Protein AF-A0A3N5U6T2-F1 (afdb_monomer)

Solvent-accessible surface area (backbone atoms only — not comparable to full-atom values): 15492 Å² total; per-residue (Å²): 133,56,75,69,58,54,52,53,54,58,23,66,66,43,49,79,73,77,58,74,45,50,75,51,88,82,51,51,65,21,45,21,44,20,50,50,29,47,53,40,18,41,70,72,30,59,20,53,70,70,50,16,58,35,42,73,45,32,32,51,23,45,30,52,49,25,53,75,71,74,47,81,69,75,34,62,39,40,66,68,50,50,55,57,54,67,70,57,77,53,65,93,78,63,80,30,62,45,44,51,53,34,43,50,56,50,61,33,84,40,46,72,49,58,72,31,28,36,25,35,36,43,42,81,75,54,92,86,53,82,64,56,26,52,50,20,49,52,41,29,36,55,51,34,42,76,61,40,25,38,63,40,70,61,49,92,65,91,68,79,72,57,69,70,55,42,36,50,51,41,56,72,60,64,25,65,30,35,45,33,32,36,50,57,76,67,79,86,67,62,67,23,25,35,24,30,17,22,23,56,101,87,48,54,40,48,37,9,40,49,44,28,66,33,22,47,64,34,43,29,68,70,69,70,40,47,78,41,49,79,43,71,36,71,52,62,74,42,38,68,36,84,39,40,20,27,39,35,32,74,37,32,46,85,41,74,63,35,50,53,47,67,71,39,93,55,37,36,49,51,53,14,50,17,45,41,54,7,52,56,53,41,23,41,52,53,66,84,76,73,80,73,82,129

Secondary structure (DSSP, 8-state):
--HHHHHHHHHTTPPTTSS-B---SSPPBSHHHHHHHHHHHHTT----SS-SB--HHHHHHHHHHHHHTT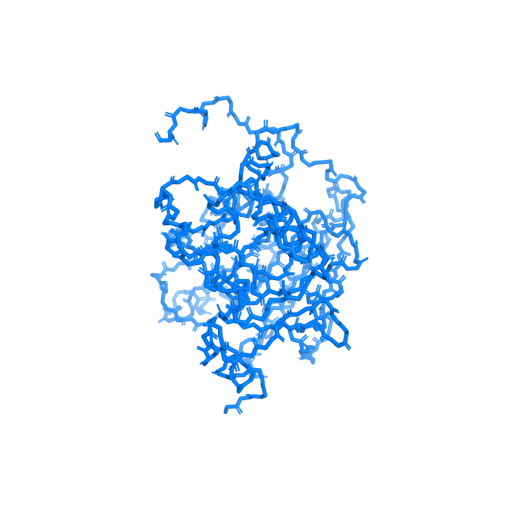---S--B-HHHHHHHHHS---TTPPPHHHHHHHHHTTSS----TT-EEEEEEE-S-SSS--HHHHHHHHHHHHHHHTT-EEEES--SSS---HHHHHHHHHHTT-SEEEEEE-S--SS--SSEEEEEEEETTEE-HHHHHHHHHHHHHHHHHH---EEEEEEE--HHHHS-SS-EEEEES--TTSHHHHHHHTSTTHHHHHHHHHHHHHHHHHSPPPGGGGG--

Sequence (294 aa):
MGPDTWGQLVEAGYRLSDRTLYLRSPAFRGDDVRALQRMLNALGFDAGKEDGIFGPRTDRAVREFQRNVASRVDGIVGLDTVHAISRYRPPVDAPSRAVVREGEAARGPGLALSGSVIAIEPDRVDEDAADVSLAIARELSEALIHLGARPLLLREGTEVPPVDERIRRANAGDAAALISIAVGTGEQVERGSACFHYGTPTTHSPMGRRLAESIQPELVRRLGLPDAGLHPRSIAILRETRMPAVRIEPAVAIDRDGATRMVEPNFARDVALAIAEGVLAFSRPAPADLARST

Foldseek 3Di:
DDPVVVVQVVQAPDAQQPDKAADDVVWAFHVNQLVLCVLLQLVQQQLAFSLRTCHPSVLRSLLVLCVVLVHDNPSIRHPVSSVSSVVDDGDQADAGPNQVVLVVVLQDFFAPLAAAEEEEAQDDPDLPDDSLSLLLLVLLCVLSVVVNHHYDYLDNDSDHPDLVSSQVSLQVSNHQEYEYEYEAPLPDFDWFKEKEAADDPRDGRPLLQLLRVLLQVLLCVQLVIDRRYYYHDSDNSRSRHPHRYMYIHSGHCPDPVRVVLSPDPCNSNSSSVSSSRSSVSSRGRDPPVVPPDD

Radius of gyration: 20.14 Å; Cα contacts (8 Å, |Δi|>4): 555; chains: 1; bounding box: 47×41×60 Å

Mean predicted aligned error: 8.39 Å

Structure (mmCIF, N/CA/C/O backbone):
data_AF-A0A3N5U6T2-F1
#
_entry.id   AF-A0A3N5U6T2-F1
#
loop_
_atom_site.group_PDB
_atom_site.id
_atom_site.type_symbol
_atom_site.label_atom_id
_atom_site.label_alt_id
_atom_site.label_comp_id
_atom_site.label_asym_id
_atom_site.label_entity_id
_atom_site.label_seq_id
_atom_site.pdbx_PDB_ins_code
_atom_site.Cartn_x
_atom_site.Cartn_y
_atom_site.Cartn_z
_atom_site.occupancy
_atom_site.B_iso_or_equiv
_atom_site.auth_seq_id
_atom_site.auth_comp_id
_atom_site.auth_asym_id
_atom_site.auth_atom_id
_atom_site.pdbx_PDB_model_num
ATOM 1 N N . MET A 1 1 ? 18.232 -9.813 14.566 1.00 39.31 1 MET A N 1
ATOM 2 C CA . MET A 1 1 ? 18.187 -9.645 13.096 1.00 39.31 1 MET A CA 1
ATOM 3 C C . MET A 1 1 ? 17.332 -10.766 12.538 1.00 39.31 1 MET A C 1
ATOM 5 O O . MET A 1 1 ? 17.770 -11.909 12.579 1.00 39.31 1 MET A O 1
ATOM 9 N N . GLY A 1 2 ? 16.095 -10.465 12.142 1.00 35.09 2 GLY A N 1
ATOM 10 C CA . GLY A 1 2 ? 15.180 -11.471 11.600 1.00 35.09 2 GLY A CA 1
ATOM 11 C C . GLY A 1 2 ? 15.541 -11.868 10.159 1.00 35.09 2 GLY A C 1
ATOM 12 O O . GLY A 1 2 ? 16.313 -11.156 9.507 1.00 35.09 2 GLY A O 1
ATOM 13 N N . PRO A 1 3 ? 14.992 -12.981 9.641 1.00 43.78 3 PRO A N 1
ATOM 14 C CA . PRO A 1 3 ? 15.188 -13.417 8.252 1.00 43.78 3 PRO A CA 1
ATOM 15 C C . PRO A 1 3 ? 14.769 -12.348 7.225 1.00 43.78 3 PRO A C 1
ATOM 17 O O . PRO A 1 3 ? 15.444 -12.184 6.209 1.00 43.78 3 PRO A O 1
ATOM 20 N N . ASP A 1 4 ? 13.752 -11.541 7.542 1.00 50.88 4 ASP A N 1
ATOM 21 C CA . ASP A 1 4 ? 13.284 -10.432 6.699 1.00 50.88 4 ASP A CA 1
ATOM 22 C C . ASP A 1 4 ? 14.316 -9.291 6.596 1.00 50.88 4 ASP A C 1
ATOM 24 O O . ASP A 1 4 ? 14.481 -8.689 5.536 1.00 50.88 4 ASP A O 1
ATOM 28 N N . THR A 1 5 ? 15.085 -9.030 7.662 1.00 48.66 5 THR A N 1
ATOM 29 C CA . THR A 1 5 ? 16.160 -8.020 7.667 1.00 48.66 5 THR A CA 1
ATOM 30 C C . THR A 1 5 ? 17.368 -8.475 6.838 1.00 48.66 5 THR A C 1
ATOM 32 O O . THR A 1 5 ? 18.004 -7.664 6.170 1.00 48.66 5 THR A O 1
ATOM 35 N N . TRP A 1 6 ? 17.678 -9.777 6.841 1.00 46.88 6 TRP A N 1
ATOM 36 C CA . TRP A 1 6 ? 18.771 -10.354 6.043 1.00 46.88 6 TRP A CA 1
ATOM 37 C C . TRP A 1 6 ? 18.440 -10.405 4.546 1.00 46.88 6 TRP A C 1
ATOM 39 O O . TRP A 1 6 ? 19.299 -10.088 3.723 1.00 46.88 6 TRP A O 1
ATOM 49 N N . GLY A 1 7 ? 17.195 -10.743 4.187 1.00 54.88 7 GLY A N 1
ATOM 50 C CA . GLY A 1 7 ? 16.720 -10.698 2.801 1.00 54.88 7 GLY A CA 1
ATOM 51 C C . GLY A 1 7 ? 16.803 -9.289 2.208 1.00 54.88 7 GLY A C 1
ATOM 52 O O . GLY A 1 7 ? 17.369 -9.109 1.131 1.00 54.88 7 GLY A O 1
ATOM 53 N N . GLN A 1 8 ? 16.356 -8.276 2.958 1.00 52.31 8 GLN A N 1
ATOM 54 C CA . GLN A 1 8 ? 16.433 -6.872 2.535 1.00 52.31 8 GLN A CA 1
ATOM 55 C C . GLN A 1 8 ? 17.875 -6.370 2.349 1.00 52.31 8 GLN A C 1
ATOM 57 O O . GLN A 1 8 ? 18.140 -5.606 1.424 1.00 52.31 8 GLN A O 1
ATOM 62 N N . LEU A 1 9 ? 18.826 -6.822 3.177 1.00 55.56 9 LEU A N 1
ATOM 63 C CA . LEU A 1 9 ? 20.243 -6.455 3.047 1.00 55.56 9 LEU A CA 1
ATOM 64 C C . LEU A 1 9 ? 20.917 -7.086 1.819 1.00 55.56 9 LEU A C 1
ATOM 66 O O . LEU A 1 9 ? 21.726 -6.435 1.163 1.00 55.56 9 LEU A O 1
ATOM 70 N N . VAL A 1 10 ? 20.581 -8.336 1.486 1.00 60.06 10 VAL A N 1
ATOM 71 C CA . VAL A 1 10 ? 21.102 -9.006 0.282 1.00 60.06 10 VAL A CA 1
ATOM 72 C C . VAL A 1 10 ? 20.497 -8.393 -0.984 1.00 60.06 10 VAL A C 1
ATOM 74 O O . VAL A 1 10 ? 21.204 -8.170 -1.964 1.00 60.06 10 VAL A O 1
ATOM 77 N N . GLU A 1 11 ? 19.206 -8.061 -0.954 1.00 60.50 11 GLU A N 1
ATOM 78 C CA . GLU A 1 11 ? 18.504 -7.394 -2.056 1.00 60.50 11 GLU A CA 1
ATOM 79 C C . GLU A 1 11 ? 19.034 -5.980 -2.347 1.00 60.50 11 GLU A C 1
ATOM 81 O O . GLU A 1 11 ? 19.106 -5.592 -3.516 1.00 60.50 11 GLU A O 1
ATOM 86 N N . ALA A 1 12 ? 19.457 -5.243 -1.314 1.00 59.97 12 ALA A N 1
ATOM 87 C CA . ALA A 1 12 ? 20.068 -3.915 -1.436 1.00 59.97 12 ALA A CA 1
ATOM 88 C C . ALA A 1 12 ? 21.515 -3.936 -1.977 1.00 59.97 12 ALA A C 1
ATOM 90 O O . ALA A 1 12 ? 22.080 -2.896 -2.316 1.00 59.97 12 ALA A O 1
ATOM 91 N N . GLY A 1 13 ? 22.146 -5.115 -2.042 1.00 62.38 13 GLY A N 1
ATOM 92 C CA . GLY A 1 13 ? 23.543 -5.266 -2.457 1.00 62.38 13 GLY A CA 1
ATOM 93 C C . GLY A 1 13 ? 23.760 -5.412 -3.965 1.00 62.38 13 GLY A C 1
ATOM 94 O O . GLY A 1 13 ? 24.875 -5.181 -4.432 1.00 62.38 13 GLY A O 1
ATOM 95 N N . TYR A 1 14 ? 22.730 -5.790 -4.731 1.00 70.31 14 TYR A N 1
ATOM 96 C CA . TYR A 1 14 ? 22.875 -6.060 -6.163 1.00 70.31 14 TYR A CA 1
ATOM 97 C C . TYR A 1 14 ? 22.835 -4.782 -7.001 1.00 70.31 14 TYR A C 1
ATOM 99 O O . TYR A 1 14 ? 21.902 -3.983 -6.921 1.00 70.31 14 TYR A O 1
ATOM 107 N N . ARG A 1 15 ? 23.822 -4.630 -7.882 1.00 80.50 15 ARG A N 1
ATOM 108 C CA . ARG A 1 15 ? 23.875 -3.610 -8.928 1.00 80.50 15 ARG A CA 1
ATOM 109 C C . ARG A 1 15 ? 23.466 -4.196 -10.270 1.00 80.50 15 ARG A C 1
ATOM 111 O O . ARG A 1 15 ? 23.641 -5.381 -10.555 1.00 80.50 15 ARG A O 1
ATOM 118 N N . LEU A 1 16 ? 22.946 -3.332 -11.138 1.00 78.12 16 LEU A N 1
ATOM 119 C CA . LEU A 1 16 ? 22.673 -3.704 -12.520 1.00 78.12 16 LEU A CA 1
ATOM 120 C C . LEU A 1 16 ? 23.991 -4.151 -13.184 1.00 78.12 16 LEU A C 1
ATOM 122 O O . LEU A 1 16 ? 24.939 -3.369 -13.213 1.00 78.12 16 LEU A O 1
ATOM 126 N N . SER A 1 17 ? 24.019 -5.378 -13.722 1.00 81.94 17 SER A N 1
ATOM 127 C CA . SER A 1 17 ? 25.175 -6.158 -14.244 1.00 81.94 17 SER A CA 1
ATOM 128 C C . SER A 1 17 ? 25.698 -7.266 -13.327 1.00 81.94 17 SER A C 1
ATOM 130 O O . SER A 1 17 ? 26.369 -8.163 -13.833 1.00 81.94 17 SER A O 1
ATOM 132 N N . ASP A 1 18 ? 25.376 -7.271 -12.030 1.00 84.19 18 ASP A N 1
ATOM 133 C CA . ASP A 1 18 ? 25.891 -8.297 -11.104 1.00 84.19 18 ASP A CA 1
ATOM 134 C C . ASP A 1 18 ? 25.336 -9.696 -11.411 1.00 84.19 18 ASP A C 1
ATOM 136 O O . ASP A 1 18 ? 25.942 -10.715 -11.077 1.00 84.19 18 ASP A O 1
ATOM 140 N N . ARG A 1 19 ? 24.168 -9.761 -12.060 1.00 91.12 19 ARG A N 1
ATOM 141 C CA . ARG A 1 19 ? 23.522 -11.002 -12.490 1.00 91.12 19 ARG A CA 1
ATOM 142 C C . ARG A 1 19 ? 22.673 -10.791 -13.737 1.00 91.12 19 ARG A C 1
ATOM 144 O O . ARG A 1 19 ? 22.216 -9.690 -14.029 1.00 91.12 19 ARG A O 1
ATOM 151 N N . THR A 1 20 ? 22.433 -11.887 -14.452 1.00 92.12 20 THR A N 1
ATOM 152 C CA . THR A 1 20 ? 21.512 -11.910 -15.593 1.00 92.12 20 THR A CA 1
ATOM 153 C C . THR A 1 20 ? 20.070 -11.993 -15.095 1.00 92.12 20 THR A C 1
ATOM 155 O O . THR A 1 20 ? 19.705 -12.973 -14.442 1.00 92.12 20 THR A O 1
ATOM 158 N N . LEU A 1 21 ? 19.254 -10.984 -15.411 1.00 95.06 21 LEU A N 1
ATOM 159 C CA . LEU A 1 21 ? 17.842 -10.932 -15.011 1.00 95.06 21 LEU A CA 1
ATOM 160 C C . LEU A 1 21 ? 16.933 -11.442 -16.132 1.00 95.06 21 LEU A C 1
ATOM 162 O O . LEU A 1 21 ? 17.171 -11.171 -17.304 1.00 95.06 21 LEU A O 1
ATOM 166 N N . TYR A 1 22 ? 15.890 -12.180 -15.772 1.00 95.56 22 TYR A N 1
ATOM 167 C CA . TYR A 1 22 ? 14.865 -12.691 -16.686 1.00 95.56 22 TYR A CA 1
ATOM 168 C C . TYR A 1 22 ? 13.629 -13.120 -15.887 1.00 95.56 22 TYR A C 1
ATOM 170 O O . TYR A 1 22 ? 13.703 -13.332 -14.672 1.00 95.56 22 TYR A O 1
ATOM 178 N N . LEU A 1 23 ? 12.485 -13.269 -16.555 1.00 96.00 23 LEU A N 1
ATOM 179 C CA . LEU A 1 23 ? 11.262 -13.733 -15.903 1.00 96.00 23 LEU A CA 1
ATOM 180 C C . LEU A 1 23 ? 11.414 -15.180 -15.409 1.00 96.00 23 LEU A C 1
ATOM 182 O O . LEU A 1 23 ? 11.647 -16.091 -16.202 1.00 96.00 23 LEU A O 1
ATOM 186 N N . ARG A 1 24 ? 11.247 -15.401 -14.101 1.00 93.56 24 ARG A N 1
ATOM 187 C CA . ARG A 1 24 ? 11.306 -16.730 -13.471 1.00 93.56 24 ARG A CA 1
ATOM 188 C C . ARG A 1 24 ? 10.414 -16.822 -12.231 1.00 93.56 24 ARG A C 1
ATOM 190 O O . ARG A 1 24 ? 9.886 -15.815 -11.768 1.00 93.56 24 ARG A O 1
ATOM 197 N N . SER A 1 25 ? 10.290 -18.028 -11.675 1.00 89.50 25 SER A N 1
ATOM 198 C CA . SER A 1 25 ? 9.614 -18.287 -10.400 1.00 89.50 25 SER A CA 1
ATOM 199 C C . SER A 1 25 ? 10.577 -18.988 -9.428 1.00 89.50 25 SER A C 1
ATOM 201 O O . SER A 1 25 ? 11.079 -20.056 -9.783 1.00 89.50 25 SER A O 1
ATOM 203 N N . PRO A 1 26 ? 10.864 -18.427 -8.237 1.00 86.06 26 PRO A N 1
ATOM 204 C CA . PRO A 1 26 ? 10.461 -17.099 -7.761 1.00 86.06 26 PRO A CA 1
ATOM 205 C C . PRO A 1 26 ? 11.160 -15.966 -8.532 1.00 86.06 26 PRO A C 1
ATOM 207 O O . PRO A 1 26 ? 12.318 -16.106 -8.942 1.00 86.06 26 PRO A O 1
ATOM 210 N N . ALA A 1 27 ? 10.454 -14.845 -8.718 1.00 91.56 27 ALA A N 1
ATOM 211 C CA . ALA A 1 27 ? 10.949 -13.674 -9.444 1.00 91.56 27 ALA A CA 1
ATOM 212 C C . ALA A 1 27 ? 12.238 -13.113 -8.824 1.00 91.56 27 ALA A C 1
ATOM 214 O O . ALA A 1 27 ? 12.461 -13.228 -7.619 1.00 91.56 27 ALA A O 1
ATOM 215 N N . PHE A 1 28 ? 13.083 -12.484 -9.644 1.00 92.94 28 PHE A N 1
ATOM 216 C CA . PHE A 1 28 ? 14.205 -11.716 -9.109 1.00 92.94 28 PHE A CA 1
ATOM 217 C C . PHE A 1 28 ? 13.698 -10.516 -8.312 1.00 92.94 28 PHE A C 1
ATOM 219 O O . PHE A 1 28 ? 12.726 -9.867 -8.710 1.00 92.94 28 PHE A O 1
ATOM 226 N N . ARG A 1 29 ? 14.391 -10.234 -7.209 1.00 90.62 29 ARG A N 1
ATOM 227 C CA . ARG A 1 29 ? 14.140 -9.109 -6.314 1.00 90.62 29 ARG A CA 1
ATOM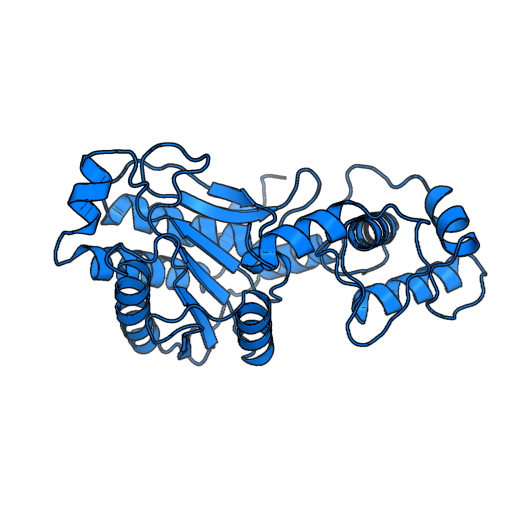 228 C C . ARG A 1 29 ? 15.444 -8.406 -5.968 1.00 90.62 29 ARG A C 1
ATOM 230 O O . ARG A 1 29 ? 16.461 -9.087 -5.797 1.00 90.62 29 ARG A O 1
ATOM 237 N N . GLY A 1 30 ? 15.423 -7.080 -5.910 1.00 88.56 30 GLY A N 1
ATOM 238 C CA . GLY A 1 30 ? 16.577 -6.282 -5.498 1.00 88.56 30 GLY A CA 1
ATOM 239 C C . GLY A 1 30 ? 16.682 -4.919 -6.169 1.00 88.56 30 GLY A C 1
ATOM 240 O O . GLY A 1 30 ? 15.876 -4.545 -7.029 1.00 88.56 30 GLY A O 1
ATOM 241 N N . ASP A 1 31 ? 17.703 -4.172 -5.762 1.00 85.94 31 ASP A N 1
ATOM 242 C CA . ASP A 1 31 ? 17.959 -2.825 -6.273 1.00 85.94 31 ASP A CA 1
ATOM 243 C C . ASP A 1 31 ? 18.435 -2.810 -7.730 1.00 85.94 31 ASP A C 1
ATOM 245 O O . ASP A 1 31 ? 18.164 -1.850 -8.453 1.00 85.94 31 ASP A O 1
ATOM 249 N N . ASP A 1 32 ? 19.035 -3.897 -8.216 1.00 90.56 32 ASP A N 1
ATOM 250 C CA . ASP A 1 32 ? 19.356 -4.096 -9.630 1.00 90.56 32 ASP A CA 1
ATOM 251 C C . ASP A 1 32 ? 18.097 -4.130 -10.509 1.00 90.56 32 ASP A C 1
ATOM 253 O O . ASP A 1 32 ? 18.033 -3.466 -11.548 1.00 90.56 32 ASP A O 1
ATOM 257 N N . VAL A 1 33 ? 17.059 -4.840 -10.062 1.00 93.44 33 VAL A N 1
ATOM 258 C CA . VAL A 1 33 ? 15.754 -4.871 -10.730 1.00 93.44 33 VAL A CA 1
ATOM 259 C C . VAL A 1 33 ? 15.087 -3.499 -10.666 1.00 93.44 33 VAL A C 1
ATOM 261 O O . VAL A 1 33 ? 14.528 -3.044 -11.664 1.00 93.44 33 VAL A O 1
ATOM 264 N N . ARG A 1 34 ? 15.169 -2.807 -9.525 1.00 89.44 34 ARG A N 1
ATOM 265 C CA . ARG A 1 34 ? 14.618 -1.453 -9.371 1.00 89.44 34 ARG A CA 1
ATOM 266 C C . ARG A 1 34 ? 15.301 -0.457 -10.307 1.00 89.44 34 ARG A C 1
ATOM 268 O O . ARG A 1 34 ? 14.625 0.341 -10.955 1.00 89.44 34 ARG A O 1
ATOM 275 N N . ALA A 1 35 ? 16.627 -0.517 -10.405 1.00 88.44 35 ALA A N 1
ATOM 276 C CA . ALA A 1 35 ? 17.407 0.307 -11.319 1.00 88.44 35 ALA A CA 1
ATOM 277 C C . ALA A 1 35 ? 17.005 0.040 -12.775 1.00 88.44 35 ALA A C 1
ATOM 279 O O . ALA A 1 35 ? 16.742 0.985 -13.517 1.00 88.44 35 ALA A O 1
ATOM 280 N N . LEU A 1 36 ? 16.856 -1.233 -13.160 1.00 92.00 36 LEU A N 1
ATOM 281 C CA . LEU A 1 36 ? 16.344 -1.612 -14.477 1.00 92.00 36 LEU A CA 1
ATOM 282 C C . LEU A 1 36 ? 14.946 -1.029 -14.738 1.00 92.00 36 LEU A C 1
ATOM 284 O O . LEU A 1 36 ? 14.730 -0.415 -15.780 1.00 92.00 36 LEU A O 1
ATOM 288 N N . GLN A 1 37 ? 14.004 -1.201 -13.805 1.00 92.19 37 GLN A N 1
ATOM 289 C CA . GLN A 1 37 ? 12.642 -0.667 -13.922 1.00 92.19 37 GLN A CA 1
ATOM 290 C C . GLN A 1 37 ? 12.655 0.852 -14.098 1.00 92.19 37 GLN A C 1
ATOM 292 O O . GLN A 1 37 ? 11.972 1.363 -14.982 1.00 92.19 37 GLN A O 1
ATOM 297 N N . ARG A 1 38 ? 13.465 1.571 -13.310 1.00 87.62 38 ARG A N 1
ATOM 298 C CA . ARG A 1 38 ? 13.634 3.024 -13.428 1.00 87.62 38 ARG A CA 1
ATOM 299 C C . ARG A 1 38 ? 14.136 3.421 -14.810 1.00 87.62 38 ARG A C 1
ATOM 301 O O . ARG A 1 38 ? 13.557 4.302 -15.437 1.00 87.62 38 ARG A O 1
ATOM 308 N N . MET A 1 39 ? 15.189 2.766 -15.297 1.00 88.38 39 MET A N 1
ATOM 309 C CA . MET A 1 39 ? 15.762 3.063 -16.610 1.00 88.38 39 MET A CA 1
ATOM 310 C C . MET A 1 39 ? 14.754 2.792 -17.731 1.00 88.38 39 MET A C 1
ATOM 312 O O . MET A 1 39 ? 14.547 3.652 -18.578 1.00 88.38 39 MET A O 1
ATOM 316 N N . LEU A 1 40 ? 14.070 1.645 -17.709 1.00 91.06 40 LEU A N 1
ATOM 317 C CA . LEU A 1 40 ? 13.036 1.311 -18.694 1.00 91.06 40 LEU A CA 1
ATOM 318 C C . LEU A 1 40 ? 11.887 2.328 -18.680 1.00 91.06 40 LEU A C 1
ATOM 320 O O . LEU A 1 40 ? 11.495 2.831 -19.733 1.00 91.06 40 LEU A O 1
ATOM 324 N N . ASN A 1 41 ? 11.395 2.672 -17.490 1.00 87.88 41 ASN A N 1
ATOM 325 C CA . ASN A 1 41 ? 10.327 3.648 -17.306 1.00 87.88 41 ASN A CA 1
ATOM 326 C C . ASN A 1 41 ? 10.705 5.034 -17.834 1.00 87.88 41 ASN A C 1
ATOM 328 O O . ASN A 1 41 ? 9.906 5.664 -18.526 1.00 87.88 41 ASN A O 1
ATOM 332 N N . ALA A 1 42 ? 11.923 5.492 -17.552 1.00 83.56 42 ALA A N 1
ATOM 333 C CA . ALA A 1 42 ? 12.408 6.791 -17.998 1.00 83.56 42 ALA A CA 1
ATOM 334 C C . ALA A 1 42 ? 12.709 6.837 -19.513 1.00 83.56 42 ALA A C 1
ATOM 336 O O . ALA A 1 42 ? 12.749 7.911 -20.107 1.00 83.56 42 ALA A O 1
ATOM 337 N N . LEU A 1 43 ? 12.844 5.674 -20.161 1.00 86.06 43 LEU A N 1
ATOM 338 C CA . LEU A 1 43 ? 12.885 5.526 -21.621 1.00 86.06 43 LEU A CA 1
ATOM 339 C C . LEU A 1 43 ? 11.492 5.336 -22.256 1.00 86.06 43 LEU A C 1
ATOM 341 O O . LEU A 1 43 ? 11.391 5.144 -23.466 1.00 86.06 43 LEU A O 1
ATOM 345 N N . GLY A 1 44 ? 10.415 5.394 -21.465 1.00 86.00 44 GLY A N 1
ATOM 346 C CA . GLY A 1 44 ? 9.029 5.313 -21.939 1.00 86.00 44 GLY A CA 1
ATOM 347 C C . GLY A 1 44 ? 8.440 3.898 -22.018 1.00 86.00 44 GLY A C 1
ATOM 348 O O . GLY A 1 44 ? 7.285 3.740 -22.430 1.00 86.00 44 GLY A O 1
ATOM 349 N N . PHE A 1 45 ? 9.180 2.872 -21.594 1.00 90.50 45 PHE A N 1
ATOM 350 C CA . PHE A 1 45 ? 8.677 1.498 -21.514 1.00 90.50 45 PHE A CA 1
ATOM 351 C C . PHE A 1 45 ? 7.902 1.288 -20.210 1.00 90.50 45 PHE A C 1
ATOM 353 O O . PHE A 1 45 ? 8.334 1.724 -19.151 1.00 90.50 45 PHE A O 1
ATOM 360 N N . ASP A 1 46 ? 6.752 0.613 -20.261 1.00 89.81 46 ASP A N 1
ATOM 361 C CA . ASP A 1 46 ? 5.930 0.365 -19.065 1.00 89.81 46 ASP A CA 1
ATOM 362 C C . ASP A 1 46 ? 6.443 -0.856 -18.287 1.00 89.81 46 ASP A C 1
ATOM 364 O O . ASP A 1 46 ? 5.932 -1.971 -18.452 1.00 89.81 46 ASP A O 1
ATOM 368 N N . ALA A 1 47 ? 7.449 -0.635 -17.434 1.00 90.75 47 ALA A N 1
ATOM 369 C CA . ALA A 1 47 ? 7.986 -1.644 -16.519 1.00 90.75 47 ALA A CA 1
ATOM 370 C C . ALA A 1 47 ? 7.163 -1.776 -15.221 1.00 90.75 47 ALA A C 1
ATOM 372 O O . ALA A 1 47 ? 7.477 -2.608 -14.371 1.00 90.75 47 ALA A O 1
ATOM 373 N N . GLY A 1 48 ? 6.085 -0.998 -15.072 1.00 87.50 48 GLY A N 1
ATOM 374 C CA . GLY A 1 48 ? 5.307 -0.909 -13.842 1.00 87.50 48 GLY A CA 1
ATOM 375 C C . GLY A 1 48 ? 5.961 -0.026 -12.774 1.00 87.50 48 GLY A C 1
ATOM 376 O O . GLY A 1 48 ? 6.766 0.860 -13.067 1.00 87.50 48 GLY A O 1
ATOM 377 N N . LYS A 1 49 ? 5.564 -0.243 -11.518 1.00 86.12 49 LYS A N 1
ATOM 378 C CA . LYS A 1 49 ? 6.126 0.441 -10.346 1.00 86.12 49 LYS A CA 1
ATOM 379 C C . LYS A 1 49 ? 7.598 0.053 -10.189 1.00 86.12 49 LYS A C 1
ATOM 381 O O . LYS A 1 49 ? 7.959 -1.080 -10.482 1.00 86.12 49 LYS A O 1
ATOM 386 N N . GLU A 1 50 ? 8.431 0.963 -9.687 1.00 89.31 50 GLU A N 1
ATOM 387 C CA . GLU A 1 50 ? 9.825 0.664 -9.306 1.00 89.31 50 GLU A CA 1
ATOM 388 C C . GLU A 1 50 ? 9.871 -0.166 -8.008 1.00 89.31 50 GLU A C 1
ATOM 390 O O . GLU A 1 50 ? 10.499 0.222 -7.024 1.00 89.31 50 GLU A O 1
ATOM 395 N N . ASP A 1 51 ? 9.128 -1.270 -7.964 1.00 87.00 51 ASP A N 1
ATOM 396 C CA . ASP A 1 51 ? 8.965 -2.130 -6.798 1.00 87.00 51 ASP A CA 1
ATOM 397 C C . ASP A 1 51 ? 10.147 -3.078 -6.583 1.00 87.00 51 ASP A C 1
ATOM 399 O O . ASP A 1 51 ? 10.211 -3.709 -5.537 1.00 87.00 51 ASP A O 1
ATOM 403 N N . GLY A 1 52 ? 11.108 -3.141 -7.507 1.00 89.94 52 GLY A N 1
ATOM 404 C CA . GLY A 1 52 ? 12.271 -4.019 -7.421 1.00 89.94 52 GLY A CA 1
ATOM 405 C C . GLY A 1 52 ? 11.958 -5.491 -7.690 1.00 89.94 52 GLY A C 1
ATOM 406 O O . GLY A 1 52 ? 12.788 -6.328 -7.355 1.00 89.94 52 GLY A O 1
ATOM 407 N N . ILE A 1 53 ? 10.799 -5.826 -8.276 1.00 91.81 53 ILE A N 1
ATOM 408 C CA . ILE A 1 53 ? 10.394 -7.201 -8.604 1.00 91.81 53 ILE A CA 1
ATOM 409 C C . ILE A 1 53 ? 10.389 -7.413 -10.124 1.00 91.81 53 ILE A C 1
ATOM 411 O O . ILE A 1 53 ? 9.707 -6.720 -10.882 1.00 91.81 53 ILE A O 1
ATOM 415 N N . PHE A 1 54 ? 11.102 -8.436 -10.603 1.00 94.56 54 PHE A N 1
ATOM 416 C CA . PHE A 1 54 ? 11.143 -8.763 -12.030 1.00 94.56 54 PHE A CA 1
ATOM 417 C C . PHE A 1 54 ? 9.906 -9.585 -12.409 1.00 94.56 54 PHE A C 1
ATOM 419 O O . PHE A 1 54 ? 9.950 -10.807 -12.552 1.00 94.56 54 PHE A O 1
ATOM 426 N N . GLY A 1 55 ? 8.767 -8.901 -12.508 1.00 94.25 55 GLY A N 1
ATOM 427 C CA . GLY A 1 55 ? 7.488 -9.491 -12.886 1.00 94.25 55 GLY A CA 1
ATOM 428 C C . GLY A 1 55 ? 7.205 -9.449 -14.395 1.00 94.25 55 GLY A C 1
ATOM 429 O O . GLY A 1 55 ? 8.003 -8.930 -15.179 1.00 94.25 55 GLY A O 1
ATOM 430 N N . PRO A 1 56 ? 6.020 -9.927 -14.820 1.00 94.25 56 PRO A N 1
ATOM 431 C CA . PRO A 1 56 ? 5.625 -9.952 -16.232 1.00 94.25 56 PRO A CA 1
ATOM 432 C C . PRO A 1 56 ? 5.621 -8.579 -16.926 1.00 94.25 56 PRO A C 1
ATOM 434 O O . PRO A 1 56 ? 5.879 -8.499 -18.123 1.00 94.25 56 PRO A O 1
ATOM 437 N N . ARG A 1 57 ? 5.343 -7.485 -16.196 1.00 93.12 57 ARG A N 1
ATOM 438 C CA . ARG A 1 57 ? 5.418 -6.122 -16.760 1.00 93.12 57 ARG A CA 1
ATOM 439 C C . ARG A 1 57 ? 6.861 -5.715 -17.060 1.00 93.12 57 ARG A C 1
ATOM 441 O O . ARG A 1 57 ? 7.117 -5.218 -18.151 1.00 93.12 57 ARG A O 1
ATOM 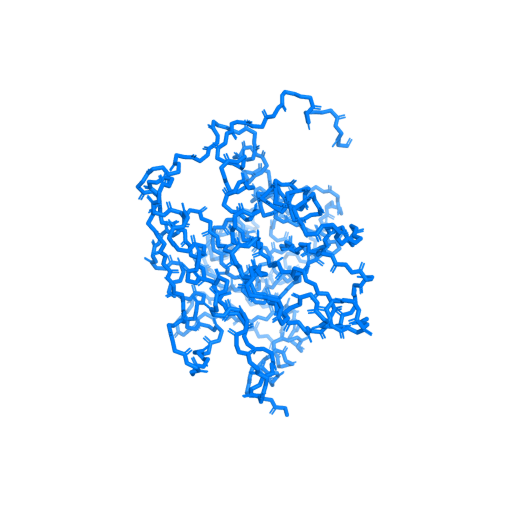448 N N . THR A 1 58 ? 7.788 -6.000 -16.145 1.00 95.56 58 THR A N 1
ATOM 449 C CA . THR A 1 58 ? 9.227 -5.788 -16.348 1.00 95.56 58 THR A CA 1
ATOM 450 C C . THR A 1 58 ? 9.736 -6.601 -17.542 1.00 95.56 58 THR A C 1
ATOM 452 O O . THR A 1 58 ? 10.380 -6.035 -18.416 1.00 95.56 58 THR A O 1
ATOM 455 N N . ASP A 1 59 ? 9.380 -7.889 -17.649 1.00 97.19 59 ASP A N 1
ATOM 456 C CA . ASP A 1 59 ? 9.744 -8.734 -18.805 1.00 97.19 59 ASP A CA 1
ATOM 457 C C . ASP A 1 59 ? 9.234 -8.157 -20.133 1.00 97.19 59 ASP A C 1
ATOM 459 O O . ASP A 1 59 ? 9.991 -8.023 -21.096 1.00 97.19 59 ASP A O 1
ATOM 463 N N . ARG A 1 60 ? 7.963 -7.741 -20.175 1.00 96.62 60 ARG A N 1
ATOM 464 C CA . ARG A 1 60 ? 7.379 -7.106 -21.360 1.00 96.62 60 ARG A CA 1
ATOM 465 C C . ARG A 1 60 ? 8.139 -5.835 -21.747 1.00 96.62 60 ARG A C 1
ATOM 467 O O . ARG A 1 60 ? 8.468 -5.681 -22.921 1.00 96.62 60 ARG A O 1
ATOM 474 N N . ALA A 1 61 ? 8.446 -4.968 -20.780 1.00 95.56 61 ALA A N 1
ATOM 475 C CA . ALA A 1 61 ? 9.211 -3.743 -21.006 1.00 95.56 61 ALA A CA 1
ATOM 476 C C . ALA A 1 61 ? 10.635 -4.031 -21.510 1.00 95.56 61 ALA A C 1
ATOM 478 O O . ALA A 1 61 ? 11.091 -3.378 -22.445 1.00 95.56 61 ALA A O 1
ATOM 479 N N . VAL A 1 62 ? 11.311 -5.051 -20.967 1.00 96.56 62 VAL A N 1
ATOM 480 C CA . VAL A 1 62 ? 12.621 -5.508 -21.464 1.00 96.56 62 VAL A CA 1
ATOM 481 C C . VAL A 1 62 ? 12.518 -5.960 -22.918 1.00 96.56 62 VAL A C 1
ATOM 483 O O . VAL A 1 62 ? 13.315 -5.530 -23.746 1.00 96.56 62 VAL A O 1
ATOM 486 N N . ARG A 1 63 ? 11.522 -6.781 -23.268 1.00 97.00 63 ARG A N 1
ATOM 487 C CA . ARG A 1 63 ? 11.330 -7.248 -24.653 1.00 97.00 63 ARG A CA 1
ATOM 488 C C . ARG A 1 63 ? 11.003 -6.109 -25.615 1.00 97.00 63 ARG A C 1
ATOM 490 O O . ARG A 1 63 ? 11.407 -6.158 -26.774 1.00 97.00 63 ARG A O 1
ATOM 497 N N . GLU A 1 64 ? 10.238 -5.113 -25.176 1.00 95.44 64 GLU A N 1
ATOM 498 C CA . GLU A 1 64 ? 9.963 -3.901 -25.960 1.00 95.44 64 GLU A CA 1
ATOM 499 C C . GLU A 1 64 ? 11.235 -3.082 -26.182 1.00 95.44 64 GLU A C 1
ATOM 501 O O . GLU A 1 64 ? 11.520 -2.692 -27.313 1.00 95.44 64 GLU A O 1
ATOM 506 N N . PHE A 1 65 ? 12.038 -2.894 -25.135 1.00 94.31 65 PHE A N 1
ATOM 507 C CA . PHE A 1 65 ? 13.332 -2.232 -25.238 1.00 94.31 65 PHE A CA 1
ATOM 508 C C . PHE A 1 65 ? 14.270 -2.968 -26.200 1.00 94.31 65 PHE A C 1
ATOM 510 O O . PHE A 1 65 ? 14.788 -2.356 -27.130 1.00 94.31 65 PHE A O 1
ATOM 517 N N . GLN A 1 66 ? 14.428 -4.286 -26.036 1.00 95.31 66 GLN A N 1
ATOM 518 C CA . GLN A 1 66 ? 15.255 -5.130 -26.904 1.00 95.31 66 GLN A CA 1
ATOM 519 C C . GLN A 1 66 ? 14.842 -5.023 -28.378 1.00 95.31 66 GLN A C 1
ATOM 521 O O . GLN A 1 66 ? 15.712 -4.913 -29.242 1.00 95.31 66 GLN A O 1
ATOM 526 N N . ARG A 1 67 ? 13.530 -4.987 -28.665 1.00 94.62 67 ARG A N 1
ATOM 527 C CA . ARG A 1 67 ? 12.999 -4.729 -30.014 1.00 94.62 67 ARG A CA 1
ATOM 528 C C . ARG A 1 67 ? 13.436 -3.368 -30.552 1.00 94.62 67 ARG A C 1
ATOM 530 O O . ARG A 1 67 ? 13.895 -3.292 -31.686 1.00 94.62 67 ARG A O 1
ATOM 537 N N . ASN A 1 68 ? 13.325 -2.317 -29.742 1.00 91.12 68 ASN A N 1
ATOM 538 C CA . ASN A 1 68 ? 13.638 -0.949 -30.161 1.00 91.12 68 ASN A CA 1
ATOM 539 C C . ASN A 1 68 ? 15.134 -0.705 -30.395 1.00 91.12 68 ASN A C 1
ATOM 541 O O . ASN A 1 68 ? 15.484 0.128 -31.225 1.00 91.12 68 ASN A O 1
ATOM 545 N N . VAL A 1 69 ? 16.019 -1.435 -29.711 1.00 89.50 69 VAL A N 1
ATOM 546 C CA . VAL A 1 69 ? 17.476 -1.344 -29.926 1.00 89.50 69 VAL A CA 1
ATOM 547 C C . VAL A 1 69 ? 18.012 -2.376 -30.925 1.00 89.50 69 VAL A C 1
ATOM 549 O O . VAL A 1 69 ? 19.224 -2.564 -31.005 1.00 89.50 69 VAL A O 1
ATOM 552 N N . ALA A 1 70 ? 17.127 -3.050 -31.672 1.00 85.44 70 ALA A N 1
ATOM 553 C CA . ALA A 1 70 ? 17.466 -4.092 -32.645 1.00 85.44 70 ALA A CA 1
ATOM 554 C C . ALA A 1 70 ? 18.351 -5.222 -32.070 1.00 85.44 70 ALA A C 1
ATOM 556 O O . ALA A 1 70 ? 19.234 -5.745 -32.748 1.00 85.44 70 ALA A O 1
ATOM 557 N N . SER A 1 71 ? 18.106 -5.603 -30.812 1.00 86.38 71 SER A N 1
ATOM 558 C CA . SER A 1 71 ? 18.763 -6.732 -30.143 1.00 86.38 71 SER A CA 1
ATOM 559 C C . SER A 1 71 ? 17.885 -7.992 -30.176 1.00 86.38 71 SER A C 1
ATOM 561 O O . SER A 1 71 ? 16.722 -7.963 -30.590 1.00 86.38 71 SER A O 1
ATOM 563 N N . ARG A 1 72 ? 18.429 -9.126 -29.720 1.00 90.31 72 ARG A N 1
ATOM 564 C CA . ARG A 1 72 ? 17.668 -10.369 -29.546 1.00 90.31 72 ARG A CA 1
ATOM 565 C C . ARG A 1 72 ? 16.551 -10.155 -28.518 1.00 90.31 72 ARG A C 1
ATOM 567 O O . ARG A 1 72 ? 16.795 -9.705 -27.405 1.00 90.31 72 ARG A O 1
ATOM 574 N N . VAL A 1 73 ? 15.320 -10.506 -28.892 1.00 95.12 73 VAL A N 1
ATOM 575 C CA . VAL A 1 73 ? 14.105 -10.282 -28.085 1.00 95.12 73 VAL A CA 1
ATOM 576 C C . VAL A 1 73 ? 13.799 -11.503 -27.215 1.00 95.12 73 VAL A C 1
ATOM 578 O O . VAL A 1 73 ? 12.815 -12.216 -27.416 1.00 95.12 73 VAL A O 1
ATOM 581 N N . ASP A 1 74 ? 14.677 -11.797 -26.268 1.00 93.88 74 ASP A N 1
ATOM 582 C CA . ASP A 1 74 ? 14.578 -12.973 -25.397 1.00 93.88 74 ASP A CA 1
ATOM 583 C C . ASP A 1 74 ? 14.063 -12.660 -23.984 1.00 93.88 74 ASP A C 1
ATOM 585 O O . ASP A 1 74 ? 13.672 -13.586 -23.272 1.00 93.88 74 ASP A O 1
ATOM 589 N N . GLY A 1 75 ? 13.963 -11.381 -23.607 1.00 93.94 75 GLY A N 1
ATOM 590 C CA . GLY A 1 75 ? 13.608 -10.948 -22.252 1.00 93.94 75 GLY A CA 1
ATOM 591 C C . GLY A 1 75 ? 14.754 -11.097 -21.245 1.00 93.94 75 GLY A C 1
ATOM 592 O O . GLY A 1 75 ? 14.538 -10.930 -20.046 1.00 93.94 75 GLY A O 1
ATOM 593 N N . ILE A 1 76 ? 15.963 -11.417 -21.716 1.00 95.62 76 ILE A N 1
ATOM 594 C CA . ILE A 1 76 ? 17.143 -11.645 -20.887 1.00 95.62 76 ILE A CA 1
ATOM 595 C C . ILE A 1 76 ? 17.959 -10.351 -20.787 1.00 95.62 76 ILE A C 1
ATOM 597 O O . ILE A 1 76 ? 18.467 -9.791 -21.762 1.00 95.62 76 ILE A O 1
ATOM 601 N N . VAL A 1 77 ? 18.133 -9.875 -19.562 1.00 94.62 77 VAL A N 1
ATOM 602 C CA . VAL A 1 77 ? 18.965 -8.718 -19.232 1.00 94.62 77 VAL A CA 1
ATOM 603 C C . VAL A 1 77 ? 20.366 -9.208 -18.883 1.00 94.62 77 VAL A C 1
ATOM 605 O O . VAL A 1 77 ? 20.738 -9.316 -17.716 1.00 94.62 77 VAL A O 1
ATOM 608 N N . GLY A 1 78 ? 21.120 -9.570 -19.921 1.00 91.50 78 GLY A N 1
ATOM 609 C CA . GLY A 1 78 ? 22.566 -9.788 -19.846 1.00 91.50 78 GLY A CA 1
ATOM 610 C C . GLY A 1 78 ? 23.358 -8.491 -20.054 1.00 91.50 78 GLY A C 1
ATOM 611 O O . GLY A 1 78 ? 22.777 -7.417 -20.226 1.00 91.50 78 GLY A O 1
ATOM 612 N N . LEU A 1 79 ? 24.691 -8.595 -20.087 1.00 88.50 79 LEU A N 1
ATOM 613 C CA . LEU A 1 79 ? 25.598 -7.447 -20.238 1.00 88.50 79 LEU A CA 1
ATOM 614 C C . LEU A 1 79 ? 25.288 -6.585 -21.469 1.00 88.50 79 LEU A C 1
ATOM 616 O O . LEU A 1 79 ? 25.302 -5.364 -21.362 1.00 88.50 79 LEU A O 1
ATOM 620 N N . ASP A 1 80 ? 24.941 -7.188 -22.608 1.00 88.56 80 ASP A N 1
ATOM 621 C CA . ASP A 1 80 ? 24.605 -6.435 -23.824 1.00 88.56 80 ASP A CA 1
ATOM 622 C C . ASP A 1 80 ? 23.364 -5.558 -23.632 1.00 88.56 80 ASP A C 1
ATOM 624 O O . ASP A 1 80 ? 23.366 -4.381 -23.998 1.00 88.56 80 ASP A O 1
ATOM 628 N N . THR A 1 81 ? 22.322 -6.099 -22.993 1.00 90.75 81 THR A N 1
ATOM 629 C CA . THR A 1 81 ? 21.109 -5.347 -22.643 1.00 90.75 81 THR A CA 1
ATOM 630 C C . THR A 1 81 ? 21.438 -4.220 -21.660 1.00 90.75 81 THR A C 1
ATOM 632 O O . THR A 1 81 ? 20.957 -3.100 -21.836 1.00 90.75 81 THR A O 1
ATOM 635 N N . VAL A 1 82 ? 22.294 -4.480 -20.662 1.00 88.56 82 VAL A N 1
ATOM 636 C CA . VAL A 1 82 ? 22.714 -3.464 -19.681 1.00 88.56 82 VAL A CA 1
ATOM 637 C C . VAL A 1 82 ? 23.552 -2.356 -20.329 1.00 88.56 82 VAL A C 1
ATOM 639 O O . VAL A 1 82 ? 23.338 -1.172 -20.062 1.00 88.56 82 VAL A O 1
ATOM 642 N N . HIS A 1 83 ? 24.470 -2.700 -21.228 1.00 87.94 83 HIS A N 1
ATOM 643 C CA . HIS A 1 83 ? 25.247 -1.722 -21.985 1.00 87.94 83 HIS A CA 1
ATOM 644 C C . HIS A 1 83 ? 24.358 -0.898 -22.913 1.00 87.94 83 HIS A C 1
ATOM 646 O O . HIS A 1 83 ? 24.524 0.319 -22.993 1.00 87.94 83 HIS A O 1
ATOM 652 N N . ALA A 1 84 ? 23.401 -1.535 -23.593 1.00 88.12 84 ALA A N 1
ATOM 653 C CA . ALA A 1 84 ? 22.453 -0.841 -24.451 1.00 88.12 84 ALA A CA 1
ATOM 654 C C . ALA A 1 84 ? 21.629 0.170 -23.648 1.00 88.12 84 ALA A C 1
ATOM 656 O O . ALA A 1 84 ? 21.573 1.332 -24.036 1.00 88.12 84 ALA A O 1
ATOM 657 N N . ILE A 1 85 ? 21.044 -0.232 -22.514 1.00 86.81 85 ILE A N 1
ATOM 658 C CA . ILE A 1 85 ? 20.177 0.650 -21.720 1.00 86.81 85 ILE A CA 1
ATOM 659 C C . ILE A 1 85 ? 20.969 1.780 -21.045 1.00 86.81 85 ILE A C 1
ATOM 661 O O . ILE A 1 85 ? 20.499 2.911 -21.008 1.00 86.81 85 ILE A O 1
ATOM 665 N N . SER A 1 86 ? 22.207 1.519 -20.613 1.00 82.12 86 SER A N 1
ATOM 666 C CA . SER A 1 86 ? 23.090 2.526 -19.997 1.00 82.12 86 SER A CA 1
ATOM 667 C C . SER A 1 86 ? 23.545 3.627 -20.959 1.00 82.12 86 SER A C 1
ATOM 669 O O . SER A 1 86 ? 23.894 4.721 -20.518 1.00 82.12 86 SER A O 1
ATOM 671 N N . ARG A 1 87 ? 23.547 3.366 -22.274 1.00 82.50 87 ARG A N 1
ATOM 672 C CA . ARG A 1 87 ? 23.872 4.381 -23.294 1.00 82.50 87 ARG A CA 1
ATOM 673 C C . ARG A 1 87 ? 22.770 5.422 -23.452 1.00 82.50 87 ARG A C 1
ATOM 675 O O . ARG A 1 87 ? 23.054 6.542 -23.875 1.00 82.50 87 ARG A O 1
ATOM 682 N N . TYR A 1 88 ? 21.532 5.072 -23.113 1.00 72.88 88 TYR A N 1
ATOM 683 C CA . TYR A 1 88 ? 20.420 6.006 -23.145 1.00 72.88 88 TYR A CA 1
ATOM 684 C C . TYR A 1 88 ? 20.314 6.691 -21.786 1.00 72.88 88 TYR A C 1
ATOM 686 O O . TYR A 1 88 ? 19.829 6.118 -20.814 1.00 72.88 88 TYR A O 1
ATOM 694 N N . ARG A 1 89 ? 20.810 7.931 -21.713 1.00 62.62 89 ARG A N 1
ATOM 695 C CA . ARG A 1 89 ? 20.687 8.768 -20.519 1.00 62.62 89 ARG A CA 1
ATOM 696 C C . ARG A 1 89 ? 19.218 9.186 -20.395 1.00 62.62 89 ARG A C 1
ATOM 698 O O . ARG A 1 89 ? 18.749 9.924 -21.265 1.00 62.62 89 ARG A O 1
ATOM 705 N N . PRO A 1 90 ? 18.476 8.720 -19.383 1.00 56.28 90 PRO A N 1
ATOM 706 C CA . PRO A 1 90 ? 17.077 9.079 -19.288 1.00 56.28 90 PRO A CA 1
ATOM 707 C C . PRO A 1 90 ? 16.943 10.565 -18.925 1.00 56.28 90 PRO A C 1
ATOM 709 O O . PRO A 1 90 ? 17.777 11.073 -18.164 1.00 56.28 90 PRO A O 1
ATOM 712 N N . PRO A 1 91 ? 15.919 11.276 -19.427 1.00 55.09 91 PRO A N 1
ATOM 713 C CA . PRO A 1 91 ? 15.515 12.550 -18.845 1.00 55.09 91 PRO A CA 1
ATOM 714 C C . PRO A 1 91 ? 15.237 12.327 -17.355 1.00 55.09 91 PRO A C 1
ATOM 716 O O . PRO A 1 91 ? 14.515 11.399 -16.996 1.00 55.09 91 PRO A O 1
ATOM 719 N N . VAL A 1 92 ? 15.840 13.139 -16.490 1.00 55.06 92 VAL A N 1
ATOM 720 C CA . VAL A 1 92 ? 15.849 12.904 -15.034 1.00 55.06 92 VAL A CA 1
ATOM 721 C C . VAL A 1 92 ? 14.475 13.165 -14.390 1.00 55.06 92 VAL A C 1
ATOM 723 O O . VAL A 1 92 ? 14.230 12.698 -13.284 1.00 55.06 92 VAL A O 1
ATOM 726 N N . ASP A 1 93 ? 13.538 13.789 -15.115 1.00 58.81 93 ASP A N 1
ATOM 727 C CA . ASP A 1 93 ? 12.366 14.429 -14.501 1.00 58.81 93 ASP A CA 1
ATOM 728 C C . ASP A 1 93 ? 11.001 14.001 -15.081 1.00 58.81 93 ASP A C 1
ATOM 730 O O . ASP A 1 93 ? 9.969 14.565 -14.718 1.00 58.81 93 ASP A O 1
ATOM 734 N N . ALA A 1 94 ? 10.947 13.014 -15.984 1.00 60.06 94 ALA A N 1
ATOM 735 C CA . ALA A 1 94 ? 9.674 12.566 -16.558 1.00 60.06 94 ALA A CA 1
ATOM 736 C C . ALA A 1 94 ? 9.016 11.470 -15.689 1.00 60.06 94 ALA A C 1
ATOM 738 O O . ALA A 1 94 ? 9.642 10.434 -15.443 1.00 60.06 94 ALA A O 1
ATOM 739 N N . PRO A 1 95 ? 7.751 11.632 -15.248 1.00 65.00 95 PRO A N 1
ATOM 740 C CA . PRO A 1 95 ? 7.059 10.598 -14.485 1.00 65.00 95 PRO A CA 1
ATOM 741 C C . PRO A 1 95 ? 6.855 9.339 -15.338 1.00 65.00 95 PRO A C 1
ATOM 743 O O . PRO A 1 95 ? 6.504 9.416 -16.517 1.00 65.00 95 PRO A O 1
ATOM 746 N N . SER A 1 96 ? 7.041 8.160 -14.736 1.00 72.06 96 SER A N 1
ATOM 747 C CA . SER A 1 96 ? 6.819 6.891 -15.435 1.00 72.06 96 SER A CA 1
ATOM 748 C C . SER A 1 96 ? 5.360 6.736 -15.875 1.00 72.06 96 SER A C 1
ATOM 750 O O . SER A 1 96 ? 4.440 7.249 -15.233 1.00 72.06 96 SER A O 1
ATOM 752 N N . ARG A 1 97 ? 5.111 5.950 -16.932 1.00 75.38 97 ARG A N 1
ATOM 753 C CA . ARG A 1 97 ? 3.739 5.645 -17.393 1.00 75.38 97 ARG A CA 1
ATOM 754 C C . ARG A 1 97 ? 2.868 5.035 -16.292 1.00 75.38 97 ARG A C 1
ATOM 756 O O . ARG A 1 97 ? 1.664 5.271 -16.272 1.00 75.38 97 ARG A O 1
ATOM 763 N N . ALA A 1 98 ? 3.469 4.280 -15.371 1.00 72.31 98 ALA A N 1
ATOM 764 C CA . ALA A 1 98 ? 2.778 3.738 -14.207 1.00 72.31 98 ALA A CA 1
ATOM 765 C C . ALA A 1 98 ? 2.276 4.852 -13.274 1.00 72.31 98 ALA A C 1
ATOM 767 O O . ALA A 1 98 ? 1.103 4.844 -12.911 1.00 72.31 98 ALA A O 1
ATOM 768 N N . VAL A 1 99 ? 3.125 5.838 -12.960 1.00 77.38 99 VAL A N 1
ATOM 769 C CA . VAL A 1 99 ? 2.754 7.011 -12.150 1.00 77.38 99 VAL A CA 1
ATOM 770 C C . VAL A 1 99 ? 1.700 7.855 -12.862 1.00 77.38 99 VAL A C 1
ATOM 772 O O . VAL A 1 99 ? 0.733 8.269 -12.232 1.00 77.38 99 VAL A O 1
ATOM 775 N N . VAL A 1 100 ? 1.832 8.069 -14.176 1.00 77.94 100 VAL A N 1
ATOM 776 C CA . VAL A 1 100 ? 0.830 8.806 -14.966 1.00 77.94 100 VAL A CA 1
ATOM 777 C C . VAL A 1 100 ? -0.527 8.108 -14.905 1.00 77.94 100 VAL A C 1
ATOM 779 O O . VAL A 1 100 ? -1.515 8.740 -14.545 1.00 77.94 100 VAL A O 1
ATOM 782 N N . ARG A 1 101 ? -0.577 6.796 -15.166 1.00 77.94 101 ARG A N 1
ATOM 783 C CA . ARG A 1 101 ? -1.816 6.006 -15.114 1.00 77.94 101 ARG A CA 1
ATOM 784 C C . ARG A 1 101 ? -2.452 6.020 -13.726 1.00 77.94 101 ARG A C 1
ATOM 786 O O . ARG A 1 101 ? -3.667 6.137 -13.600 1.00 77.94 101 ARG A O 1
ATOM 793 N N . GLU A 1 102 ? -1.641 5.881 -12.685 1.00 77.75 102 GLU A N 1
ATOM 794 C CA . GLU A 1 102 ? -2.111 5.950 -11.304 1.00 77.75 102 GLU A CA 1
ATOM 795 C C . GLU A 1 102 ? -2.613 7.364 -10.956 1.00 77.75 102 GLU A C 1
ATOM 797 O O . GLU A 1 102 ? -3.629 7.510 -10.286 1.00 77.75 102 GLU A O 1
ATOM 802 N N . GLY A 1 103 ? -1.977 8.411 -11.486 1.00 74.62 103 GLY A N 1
ATOM 803 C CA . GLY A 1 103 ? -2.429 9.798 -11.368 1.00 74.62 103 GLY A CA 1
ATOM 804 C C . GLY A 1 103 ? -3.720 10.100 -12.138 1.00 74.62 103 GLY A C 1
ATOM 805 O O . GLY A 1 103 ? -4.530 10.903 -11.682 1.00 74.62 103 GLY A O 1
ATOM 806 N N . GLU A 1 104 ? -3.951 9.470 -13.289 1.00 76.12 104 GLU A N 1
ATOM 807 C CA . GLU A 1 104 ? -5.235 9.528 -14.001 1.00 76.12 104 GLU A CA 1
ATOM 808 C C . GLU A 1 104 ? -6.330 8.806 -13.212 1.00 76.12 104 GLU A C 1
ATOM 810 O O . GLU A 1 104 ? -7.410 9.358 -13.012 1.00 76.12 104 GLU A O 1
ATOM 815 N N . ALA A 1 105 ? -6.039 7.615 -12.678 1.00 74.81 105 ALA A N 1
ATOM 816 C CA . ALA A 1 105 ? -6.956 6.892 -11.798 1.00 74.81 105 ALA A CA 1
ATOM 817 C C . ALA A 1 105 ? -7.276 7.697 -10.524 1.00 74.81 105 ALA A C 1
ATOM 819 O O . ALA A 1 105 ? -8.432 7.769 -10.105 1.00 74.81 105 ALA A O 1
ATOM 820 N N . ALA A 1 106 ? -6.285 8.400 -9.967 1.00 69.06 106 ALA A N 1
ATOM 821 C CA . ALA A 1 106 ? -6.461 9.333 -8.859 1.00 69.06 106 ALA A CA 1
ATOM 822 C C . ALA A 1 106 ? -7.292 10.581 -9.223 1.00 69.06 106 ALA A C 1
ATOM 824 O O . ALA A 1 106 ? -7.734 11.280 -8.316 1.00 69.06 106 ALA A O 1
ATOM 825 N N . ARG A 1 107 ? -7.556 10.861 -10.503 1.00 72.06 107 ARG A N 1
ATOM 826 C CA . ARG A 1 107 ? -8.492 11.909 -10.961 1.00 72.06 107 ARG A CA 1
ATOM 827 C C . ARG A 1 107 ? -9.830 11.345 -11.458 1.00 72.06 107 ARG A C 1
ATOM 829 O O . ARG A 1 107 ? -10.723 12.110 -11.803 1.00 72.06 107 ARG A O 1
ATOM 836 N N . GLY A 1 108 ? -9.961 10.019 -11.504 1.00 69.75 108 GLY A N 1
ATOM 837 C CA . GLY A 1 108 ? -11.132 9.306 -12.002 1.00 69.75 108 GLY A CA 1
ATOM 838 C C . GLY A 1 108 ? -12.323 9.273 -11.027 1.00 69.75 108 GLY A C 1
ATOM 839 O O . GLY A 1 108 ? -12.286 9.918 -9.975 1.00 69.75 108 GLY A O 1
ATOM 840 N N . PRO A 1 109 ? -13.376 8.490 -11.345 1.00 61.84 109 PRO A N 1
ATOM 841 C CA . PRO A 1 109 ? -14.687 8.497 -10.670 1.00 61.84 109 PRO A CA 1
ATOM 842 C C . PRO A 1 109 ? -14.706 8.001 -9.207 1.00 61.84 109 PRO A C 1
ATOM 844 O O . PRO A 1 109 ? -15.780 7.819 -8.641 1.00 61.84 109 PRO A O 1
ATOM 847 N N . GLY A 1 110 ? -13.544 7.835 -8.570 1.00 69.12 110 GLY A N 1
ATOM 848 C CA . GLY A 1 110 ? -13.422 7.278 -7.226 1.00 69.12 110 GLY A CA 1
ATOM 849 C C . GLY A 1 110 ? -13.540 5.751 -7.205 1.00 69.12 110 GLY A C 1
ATOM 850 O O . GLY A 1 110 ? -13.591 5.097 -8.248 1.00 69.12 110 GLY A O 1
ATOM 851 N N . LEU A 1 111 ? -13.528 5.179 -6.005 1.00 78.44 111 LEU A N 1
ATOM 852 C CA . LEU A 1 111 ? -13.664 3.742 -5.773 1.00 78.44 111 LEU A CA 1
ATOM 853 C C . LEU A 1 111 ? -15.122 3.406 -5.434 1.00 78.44 111 LEU A C 1
ATOM 855 O O . LEU A 1 111 ? -15.697 4.001 -4.530 1.00 78.44 111 LEU A O 1
ATOM 859 N N . ALA A 1 112 ? -15.710 2.394 -6.075 1.00 85.50 112 ALA A N 1
ATOM 860 C CA . ALA A 1 112 ? -16.991 1.844 -5.631 1.00 85.50 112 ALA A CA 1
ATOM 861 C C . ALA A 1 112 ? -16.791 1.057 -4.325 1.00 85.50 112 ALA A C 1
ATOM 863 O O . ALA A 1 112 ? -16.410 -0.107 -4.358 1.00 85.50 112 ALA A O 1
ATOM 864 N N . LEU A 1 113 ? -17.006 1.689 -3.168 1.00 87.50 113 LEU A N 1
ATOM 865 C CA . LEU A 1 113 ? -16.706 1.066 -1.872 1.00 87.50 113 LEU A CA 1
ATOM 86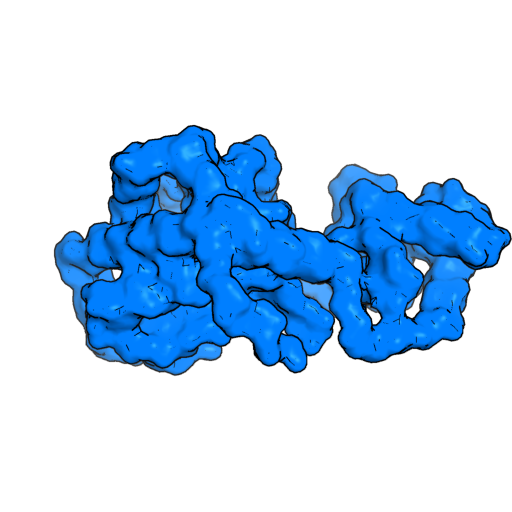6 C C . LEU A 1 113 ? -17.572 -0.175 -1.589 1.00 87.50 113 LEU A C 1
ATOM 868 O O . LEU A 1 113 ? -17.078 -1.161 -1.046 1.00 87.50 113 LEU A O 1
ATOM 872 N N . SER A 1 114 ? -18.841 -0.156 -2.005 1.00 92.69 114 SER A N 1
ATOM 873 C CA . SER A 1 114 ? -19.743 -1.298 -1.836 1.00 92.69 114 SER A CA 1
ATOM 874 C C . SER A 1 114 ? -19.264 -2.511 -2.640 1.00 92.69 114 SER A C 1
ATOM 876 O O . SER A 1 114 ? -18.994 -2.413 -3.835 1.00 92.69 114 SER A O 1
ATOM 878 N N . GLY A 1 115 ? -19.134 -3.658 -1.974 1.00 92.94 115 GLY A N 1
ATOM 879 C CA . GLY A 1 115 ? -18.644 -4.911 -2.548 1.00 92.94 115 GLY A CA 1
ATOM 880 C C . GLY A 1 115 ? -17.127 -4.977 -2.751 1.00 92.94 115 GLY A C 1
ATOM 881 O O . GLY A 1 115 ? -16.604 -6.079 -2.926 1.00 92.94 115 GLY A O 1
ATOM 882 N N . SER A 1 116 ? -16.418 -3.846 -2.678 1.00 95.38 116 SER A N 1
ATOM 883 C CA . SER A 1 116 ? -14.961 -3.808 -2.805 1.00 95.38 116 SER A CA 1
ATOM 884 C C . SER A 1 116 ? -14.280 -4.477 -1.622 1.00 95.38 116 SER A C 1
ATOM 886 O O . SER A 1 116 ? -14.671 -4.291 -0.468 1.00 95.38 116 SER A O 1
ATOM 888 N N . VAL A 1 117 ? -13.225 -5.236 -1.913 1.00 98.12 117 VAL A N 1
ATOM 889 C CA . VAL A 1 117 ? -12.372 -5.819 -0.881 1.00 98.12 117 VAL A CA 1
ATOM 890 C C . VAL A 1 117 ? -11.412 -4.751 -0.363 1.00 98.12 117 VAL A C 1
ATOM 892 O O . VAL A 1 117 ? -10.740 -4.097 -1.156 1.00 98.12 117 VAL A O 1
ATOM 895 N N . ILE A 1 118 ? -11.320 -4.577 0.954 1.00 98.19 118 ILE A N 1
ATOM 896 C CA . ILE A 1 118 ? -10.348 -3.674 1.591 1.00 98.19 118 ILE A CA 1
ATOM 897 C C . ILE A 1 118 ? -9.439 -4.520 2.472 1.00 98.19 118 ILE A C 1
ATOM 899 O O . ILE A 1 118 ? -9.895 -5.118 3.445 1.00 98.19 118 ILE A O 1
ATOM 903 N N . ALA A 1 119 ? -8.162 -4.613 2.108 1.00 98.44 119 ALA A N 1
ATOM 904 C CA . ALA A 1 119 ? -7.190 -5.369 2.884 1.00 98.44 119 ALA A CA 1
ATOM 905 C C . ALA A 1 119 ? -6.794 -4.576 4.133 1.00 98.44 119 ALA A C 1
ATOM 907 O O . ALA A 1 119 ? -6.485 -3.389 4.043 1.00 98.44 119 ALA A O 1
ATOM 908 N N . ILE A 1 120 ? -6.785 -5.238 5.286 1.00 98.50 120 ILE A N 1
ATOM 909 C CA . ILE A 1 120 ? -6.419 -4.643 6.571 1.00 98.50 120 ILE A CA 1
ATOM 910 C C . ILE A 1 120 ? -5.265 -5.450 7.152 1.00 98.50 120 ILE A C 1
ATOM 912 O O . ILE A 1 120 ? -5.366 -6.662 7.355 1.00 98.50 120 ILE A O 1
ATOM 916 N N . GLU A 1 121 ? -4.158 -4.772 7.411 1.00 96.31 121 GLU A N 1
ATOM 917 C CA . GLU A 1 121 ? -2.920 -5.359 7.895 1.00 96.31 121 GLU A CA 1
ATOM 918 C C . GLU A 1 121 ? -2.595 -4.781 9.273 1.00 96.31 121 GLU A C 1
ATOM 920 O O . GLU A 1 121 ? -2.047 -3.688 9.359 1.00 96.31 121 GLU A O 1
ATOM 925 N N . PRO A 1 122 ? -2.974 -5.459 10.367 1.00 93.88 122 PRO A N 1
ATOM 926 C CA . PRO A 1 122 ? -2.532 -5.051 11.690 1.00 93.88 122 PRO A CA 1
ATOM 927 C C . PRO A 1 122 ? -1.070 -5.466 11.870 1.00 93.88 122 PRO A C 1
ATOM 929 O O . PRO A 1 122 ? -0.767 -6.655 11.993 1.00 93.88 122 PRO A O 1
ATOM 932 N N . ASP A 1 123 ? -0.166 -4.495 11.869 1.00 87.44 123 ASP A N 1
ATOM 933 C CA . ASP A 1 123 ? 1.266 -4.702 12.039 1.00 87.44 123 ASP A CA 1
ATOM 934 C C . ASP A 1 123 ? 1.631 -4.652 13.522 1.00 87.44 123 ASP A C 1
ATOM 936 O O . ASP A 1 123 ? 1.401 -3.652 14.211 1.00 87.44 123 ASP A O 1
ATOM 940 N N . ARG A 1 124 ? 2.202 -5.752 14.014 1.00 76.44 124 ARG A N 1
ATOM 941 C CA . ARG A 1 124 ? 2.649 -5.861 15.399 1.00 76.44 124 ARG A CA 1
ATOM 942 C C . ARG A 1 124 ? 4.153 -5.644 15.443 1.00 76.44 124 ARG A C 1
ATOM 944 O O . ARG A 1 124 ? 4.912 -6.434 14.895 1.00 76.44 124 ARG A O 1
ATOM 951 N N . VAL A 1 125 ? 4.548 -4.563 16.102 1.00 66.94 125 VAL A N 1
ATOM 952 C CA . VAL A 1 125 ? 5.950 -4.145 16.228 1.00 66.94 125 VAL A CA 1
ATOM 953 C C . VAL A 1 125 ? 6.560 -4.679 17.523 1.00 66.94 125 VAL A C 1
ATOM 955 O O . VAL A 1 125 ? 7.721 -5.071 17.538 1.00 66.94 125 VAL A O 1
ATOM 958 N N . ASP A 1 126 ? 5.757 -4.729 18.589 1.00 69.50 126 ASP A N 1
ATOM 959 C CA . ASP A 1 126 ? 6.142 -5.228 19.907 1.00 69.50 126 ASP A CA 1
ATOM 960 C C . ASP A 1 126 ? 5.285 -6.456 20.277 1.00 69.50 126 ASP A C 1
ATOM 962 O O . ASP A 1 126 ? 4.050 -6.391 20.357 1.00 69.50 126 ASP A O 1
ATOM 966 N N . GLU A 1 127 ? 5.949 -7.601 20.451 1.00 66.25 127 GLU A N 1
ATOM 967 C CA . GLU A 1 127 ? 5.329 -8.882 20.807 1.00 66.25 127 GLU A CA 1
ATOM 968 C C . GLU A 1 127 ? 4.936 -8.982 22.288 1.00 66.25 127 GLU A C 1
ATOM 970 O O . GLU A 1 127 ? 4.094 -9.815 22.636 1.00 66.25 127 GLU A O 1
ATOM 975 N N . ASP A 1 128 ? 5.461 -8.104 23.140 1.00 57.56 128 ASP A N 1
ATOM 976 C CA . ASP A 1 128 ? 5.189 -8.087 24.578 1.00 57.56 128 ASP A CA 1
ATOM 977 C C . ASP A 1 128 ? 4.107 -7.055 24.950 1.00 57.56 128 ASP A C 1
ATOM 979 O O . ASP A 1 128 ? 3.472 -7.152 26.004 1.00 57.56 128 ASP A O 1
ATOM 983 N N . ALA A 1 129 ? 3.828 -6.095 24.063 1.00 64.38 129 ALA A N 1
ATOM 984 C CA . ALA A 1 129 ? 2.768 -5.107 24.239 1.00 64.38 129 ALA A CA 1
ATOM 985 C C . ALA A 1 129 ? 1.372 -5.633 23.852 1.00 64.38 129 ALA A C 1
ATOM 987 O O . ALA A 1 129 ? 1.208 -6.549 23.032 1.00 64.38 129 ALA A O 1
ATOM 988 N N . ALA A 1 130 ? 0.342 -4.993 24.422 1.00 69.75 130 ALA A N 1
ATOM 989 C CA . ALA A 1 130 ? -1.045 -5.196 24.020 1.00 69.75 130 ALA A CA 1
ATOM 990 C C . ALA A 1 130 ? -1.205 -4.926 22.518 1.00 69.75 130 ALA A C 1
ATOM 992 O O . ALA A 1 130 ? -0.737 -3.912 21.998 1.00 69.75 130 ALA A O 1
ATOM 993 N N . ASP A 1 131 ? -1.896 -5.826 21.819 1.00 84.25 131 ASP A N 1
ATOM 994 C CA . ASP A 1 131 ? -2.038 -5.755 20.366 1.00 84.25 131 ASP A CA 1
ATOM 995 C C . ASP A 1 131 ? -3.141 -4.771 19.946 1.00 84.25 131 ASP A C 1
ATOM 997 O O . ASP A 1 131 ? -4.216 -5.137 19.461 1.00 84.25 131 ASP A O 1
ATOM 1001 N N . VAL A 1 132 ? -2.858 -3.486 20.157 1.00 88.19 132 VAL A N 1
ATOM 1002 C CA . VAL A 1 132 ? -3.740 -2.373 19.791 1.00 88.19 132 VAL A CA 1
ATOM 1003 C C . VAL A 1 132 ? -4.003 -2.368 18.281 1.00 88.19 132 VAL A C 1
ATOM 1005 O O . VAL A 1 132 ? -5.117 -2.070 17.857 1.00 88.19 132 VAL A O 1
ATOM 1008 N N . SER A 1 133 ? -3.018 -2.768 17.465 1.00 90.81 133 SER A N 1
ATOM 1009 C CA . SER A 1 133 ? -3.171 -2.861 16.007 1.00 90.81 133 SER A CA 1
ATOM 1010 C C . SER A 1 133 ? -4.288 -3.833 15.607 1.00 90.81 133 SER A C 1
ATOM 1012 O O . SER A 1 133 ? -5.128 -3.501 14.769 1.00 90.81 133 SER A O 1
ATOM 1014 N N . LEU A 1 134 ? -4.363 -5.002 16.257 1.00 92.31 134 LEU A N 1
ATOM 1015 C CA . LEU A 1 134 ? -5.398 -6.001 16.000 1.00 92.31 134 LEU A CA 1
ATOM 1016 C C . LEU A 1 134 ? -6.772 -5.540 16.500 1.00 92.31 134 LEU A C 1
ATOM 1018 O O . LEU A 1 134 ? -7.777 -5.800 15.838 1.00 92.31 134 LEU A O 1
ATOM 1022 N N . ALA A 1 135 ? -6.827 -4.830 17.631 1.00 93.00 135 ALA A N 1
ATOM 1023 C CA . ALA A 1 135 ? -8.066 -4.236 18.132 1.00 93.00 135 ALA A CA 1
ATOM 1024 C C . ALA A 1 135 ? -8.632 -3.193 17.150 1.00 93.00 135 ALA A C 1
ATOM 1026 O O . ALA A 1 135 ? -9.800 -3.283 16.775 1.00 93.00 135 ALA A O 1
ATOM 1027 N N . ILE A 1 136 ? -7.794 -2.271 16.658 1.00 95.50 136 ILE A N 1
ATOM 1028 C CA . ILE A 1 136 ? -8.182 -1.292 15.627 1.00 95.50 136 ILE A CA 1
ATOM 1029 C C . ILE A 1 136 ? -8.665 -2.011 14.363 1.00 95.50 136 ILE A C 1
ATOM 1031 O O . ILE A 1 136 ? -9.681 -1.637 13.787 1.00 95.50 136 ILE A O 1
ATOM 1035 N N . ALA A 1 137 ? -7.961 -3.056 13.923 1.00 96.69 137 ALA A N 1
ATOM 1036 C CA . ALA A 1 137 ? -8.307 -3.775 12.701 1.00 96.69 137 ALA A CA 1
ATOM 1037 C C . ALA A 1 137 ? -9.674 -4.480 12.776 1.00 96.69 137 ALA A C 1
ATOM 1039 O O . ALA A 1 137 ? -10.385 -4.551 11.768 1.00 96.69 137 ALA A O 1
ATOM 1040 N N . ARG A 1 138 ? -10.070 -4.969 13.959 1.00 96.31 138 ARG A N 1
ATOM 1041 C CA . ARG A 1 138 ? -11.404 -5.547 14.196 1.00 96.31 138 ARG A CA 1
ATOM 1042 C C . ARG A 1 138 ? -12.496 -4.483 14.118 1.00 96.31 138 ARG A C 1
ATOM 1044 O O . ARG A 1 138 ? -13.421 -4.637 13.327 1.00 96.31 138 ARG A O 1
ATOM 1051 N N . GLU A 1 139 ? -12.329 -3.377 14.837 1.00 97.94 139 GLU A N 1
ATOM 1052 C CA . GLU A 1 139 ? -13.251 -2.231 14.791 1.00 97.94 139 GLU A CA 1
ATOM 1053 C C . GLU A 1 139 ? -13.376 -1.659 13.365 1.00 97.94 139 GLU A C 1
ATOM 1055 O O . GLU A 1 139 ? -14.470 -1.365 12.881 1.00 97.94 139 GLU A O 1
ATOM 1060 N N . LEU A 1 140 ? -12.259 -1.565 12.633 1.00 98.50 140 LEU A N 1
ATOM 1061 C CA . LEU A 1 140 ? -12.245 -1.096 11.247 1.00 98.50 140 LEU A CA 1
ATOM 1062 C C . LEU A 1 140 ? -12.981 -2.061 10.314 1.00 98.50 140 LEU A C 1
ATOM 1064 O O . LEU A 1 140 ? -13.686 -1.618 9.407 1.00 98.50 140 LEU A O 1
ATOM 1068 N N . SER A 1 141 ? -12.837 -3.369 10.529 1.00 98.50 141 SER A N 1
ATOM 1069 C CA . SER A 1 141 ? -13.565 -4.375 9.753 1.00 98.50 141 SER A CA 1
ATOM 1070 C C . SER A 1 141 ? -15.073 -4.188 9.905 1.00 98.50 141 SER A C 1
ATOM 1072 O O . SER A 1 141 ? -15.785 -4.150 8.902 1.00 98.50 141 SER A O 1
ATOM 1074 N N . GLU A 1 142 ? -15.554 -3.995 11.135 1.00 98.31 142 GLU A N 1
ATOM 1075 C CA . GLU A 1 142 ? -16.967 -3.714 11.396 1.00 98.31 142 GLU A CA 1
ATOM 1076 C C . GLU A 1 142 ? -17.418 -2.420 10.712 1.00 98.31 142 GLU A C 1
ATOM 1078 O O . GLU A 1 142 ? -18.428 -2.417 10.006 1.00 98.31 142 GLU A O 1
ATOM 1083 N N . ALA A 1 143 ? -16.660 -1.330 10.851 1.00 98.25 143 ALA A N 1
ATOM 1084 C CA . ALA A 1 143 ? -16.991 -0.052 10.222 1.00 98.25 143 ALA A CA 1
ATOM 1085 C C . ALA A 1 143 ? -17.069 -0.156 8.685 1.00 98.25 143 ALA A C 1
ATOM 1087 O O . ALA A 1 143 ? -18.005 0.357 8.070 1.00 98.25 143 ALA A O 1
ATOM 1088 N N . LEU A 1 144 ? -16.134 -0.869 8.052 1.00 98.12 144 LEU A N 1
ATOM 1089 C CA . LEU A 1 144 ? -16.121 -1.075 6.602 1.00 98.12 144 LEU A CA 1
ATOM 1090 C C . LEU A 1 144 ? -17.284 -1.950 6.117 1.00 98.12 144 LEU A C 1
ATOM 1092 O O . LEU A 1 144 ? -17.848 -1.660 5.061 1.00 98.12 144 LEU A O 1
ATOM 1096 N N . ILE A 1 145 ? -17.691 -2.963 6.890 1.00 98.25 145 ILE A N 1
ATOM 1097 C CA . ILE A 1 145 ? -18.892 -3.764 6.597 1.00 98.25 145 ILE A CA 1
ATOM 1098 C C . ILE A 1 145 ? -20.142 -2.877 6.586 1.00 98.25 145 ILE A C 1
ATOM 1100 O O . ILE A 1 145 ? -20.956 -2.988 5.669 1.00 98.25 145 ILE A O 1
ATOM 1104 N N . HIS A 1 146 ? -20.280 -1.951 7.542 1.00 97.25 146 HIS A N 1
ATOM 1105 C CA . HIS A 1 146 ? -21.399 -0.997 7.567 1.00 97.25 146 HIS A CA 1
ATOM 1106 C C . HIS A 1 146 ? -21.397 -0.041 6.363 1.00 97.25 146 HIS A C 1
ATOM 1108 O O . HIS A 1 146 ? -22.459 0.393 5.920 1.00 97.25 146 HIS A O 1
ATOM 1114 N N . LEU A 1 147 ? -20.223 0.250 5.796 1.00 96.12 147 LEU A N 1
ATOM 1115 C CA . LEU A 1 147 ? -20.076 1.001 4.543 1.00 96.12 147 LEU A CA 1
ATOM 1116 C C . LEU A 1 147 ? -20.273 0.130 3.284 1.00 96.12 147 LEU A C 1
ATOM 1118 O O . LEU A 1 147 ? -20.158 0.622 2.160 1.00 96.12 147 LEU A O 1
ATOM 1122 N N . GLY A 1 148 ? -20.582 -1.159 3.454 1.00 96.56 148 GLY A N 1
ATOM 1123 C CA . GLY A 1 148 ? -20.837 -2.115 2.380 1.00 96.56 148 GLY A CA 1
ATOM 1124 C C . GLY A 1 148 ? -19.582 -2.727 1.753 1.00 96.56 148 GLY A C 1
ATOM 1125 O O . GLY A 1 148 ? -19.708 -3.439 0.757 1.00 96.56 148 GLY A O 1
ATOM 1126 N N . ALA A 1 149 ? -18.391 -2.462 2.291 1.00 97.38 149 ALA A N 1
ATOM 1127 C CA . ALA A 1 149 ? -17.144 -3.067 1.834 1.00 97.38 149 ALA A CA 1
ATOM 1128 C C . ALA A 1 149 ? -16.946 -4.477 2.418 1.00 97.38 149 ALA A C 1
ATOM 1130 O O . ALA A 1 149 ? -17.626 -4.902 3.352 1.00 97.38 149 ALA A O 1
ATOM 1131 N N . ARG A 1 150 ? -15.983 -5.216 1.863 1.00 98.19 150 ARG A N 1
ATOM 1132 C CA . ARG A 1 150 ? -15.596 -6.560 2.306 1.00 98.19 150 ARG A CA 1
ATOM 1133 C C . ARG A 1 150 ? -14.189 -6.516 2.912 1.00 98.19 150 ARG A C 1
ATOM 1135 O O . ARG A 1 150 ? -13.216 -6.534 2.158 1.00 98.19 150 ARG A O 1
ATOM 1142 N N . PRO A 1 151 ? -14.036 -6.438 4.242 1.00 98.25 151 PRO A N 1
ATOM 1143 C CA . PRO A 1 151 ? -12.713 -6.429 4.850 1.00 98.25 151 PRO A CA 1
ATOM 1144 C C . PRO A 1 151 ? -12.002 -7.771 4.627 1.00 98.25 151 PRO A C 1
ATOM 1146 O O . PRO A 1 151 ? -12.595 -8.840 4.771 1.00 98.25 151 PRO A O 1
ATOM 1149 N N . LEU A 1 152 ? -10.719 -7.708 4.281 1.00 98.25 152 LEU A N 1
ATOM 1150 C CA . LEU A 1 152 ? -9.811 -8.849 4.212 1.00 98.25 152 LEU A CA 1
ATOM 1151 C C . LEU A 1 152 ? -8.718 -8.655 5.262 1.00 98.25 152 LEU A C 1
ATOM 1153 O O . LEU A 1 152 ? -7.758 -7.917 5.037 1.00 98.25 152 LEU A O 1
ATOM 1157 N N . LEU A 1 153 ? -8.856 -9.322 6.405 1.00 97.50 153 LEU A N 1
ATOM 1158 C CA . LEU A 1 153 ? -7.867 -9.252 7.475 1.00 97.50 153 LEU A CA 1
ATOM 1159 C C . LEU A 1 153 ? -6.648 -10.119 7.120 1.00 97.50 153 LEU A C 1
ATOM 1161 O O . LEU A 1 153 ? -6.758 -11.327 6.898 1.00 97.50 153 LEU A O 1
ATOM 1165 N N . LEU A 1 154 ? -5.463 -9.509 7.052 1.00 96.38 154 LEU A N 1
ATOM 1166 C CA . LEU A 1 154 ? -4.219 -10.221 6.725 1.00 96.38 154 LEU A CA 1
ATOM 1167 C C . LEU A 1 154 ? -3.614 -10.941 7.938 1.00 96.38 154 LEU A C 1
ATOM 1169 O O . LEU A 1 154 ? -2.735 -11.784 7.769 1.00 96.38 154 LEU A O 1
ATOM 1173 N N . ARG A 1 155 ? -4.115 -10.651 9.143 1.00 93.00 155 ARG A N 1
ATOM 1174 C CA . ARG A 1 155 ? -3.767 -11.311 10.404 1.00 93.00 155 ARG A CA 1
ATOM 1175 C C . ARG A 1 155 ? -4.954 -11.245 11.370 1.00 93.00 155 ARG A C 1
ATOM 1177 O O . ARG A 1 155 ? -5.461 -10.163 11.630 1.00 93.00 155 ARG A O 1
ATOM 1184 N N . GLU A 1 156 ? -5.380 -12.393 11.897 1.00 88.88 156 GLU A N 1
ATOM 1185 C CA . GLU A 1 156 ? -6.554 -12.513 12.790 1.00 88.88 156 GLU A CA 1
ATOM 1186 C C . GLU A 1 156 ? -6.192 -12.808 14.258 1.00 88.88 156 GLU A C 1
ATOM 1188 O O . GLU A 1 156 ? -6.954 -12.472 15.173 1.00 88.88 156 GLU A O 1
ATOM 1193 N N . GLY A 1 157 ? -5.023 -13.419 14.479 1.00 87.44 157 GLY A N 1
ATOM 1194 C CA . GLY A 1 157 ? -4.494 -13.803 15.788 1.00 87.44 157 GLY A CA 1
ATOM 1195 C C . GLY A 1 157 ? -3.189 -13.088 16.133 1.00 87.44 157 GLY A C 1
ATOM 1196 O O . GLY A 1 157 ? -2.756 -12.185 15.424 1.00 87.44 157 GLY A O 1
ATOM 1197 N N . THR A 1 158 ? -2.557 -13.498 17.231 1.00 82.94 158 THR A N 1
ATOM 1198 C CA . THR A 1 158 ? -1.326 -12.881 17.761 1.00 82.94 158 THR A CA 1
ATOM 1199 C C . THR A 1 158 ? -0.069 -13.226 16.967 1.00 82.94 158 THR A C 1
ATOM 1201 O O . THR A 1 158 ? 0.912 -12.492 17.049 1.00 82.94 158 THR A O 1
ATOM 1204 N N . GLU A 1 159 ? -0.090 -14.331 16.221 1.00 86.12 159 GLU A N 1
ATOM 1205 C CA . GLU A 1 159 ? 0.993 -14.724 15.323 1.00 86.12 159 GLU A CA 1
ATOM 1206 C C . GLU A 1 159 ? 1.035 -13.784 14.115 1.00 86.12 159 GLU A C 1
ATOM 1208 O O . GLU A 1 159 ? 0.002 -13.498 13.505 1.00 86.12 159 GLU A O 1
ATOM 1213 N N . VAL A 1 160 ? 2.228 -13.293 13.782 1.00 85.81 160 VAL A N 1
ATOM 1214 C CA . VAL A 1 160 ? 2.454 -12.349 12.685 1.00 85.81 160 VAL A CA 1
ATOM 1215 C C . VAL A 1 160 ? 2.937 -13.126 11.455 1.00 85.81 160 VAL A C 1
ATOM 1217 O O . VAL A 1 160 ? 4.090 -13.555 11.436 1.00 85.81 160 VAL A O 1
ATOM 1220 N N . PRO A 1 161 ? 2.106 -13.310 10.405 1.00 90.69 161 PRO A N 1
ATOM 1221 C CA . PRO A 1 161 ? 2.536 -14.017 9.199 1.00 90.69 161 PRO A CA 1
ATOM 1222 C C . PRO A 1 161 ? 3.666 -13.257 8.497 1.00 90.69 161 PRO A C 1
ATOM 1224 O O . PRO A 1 161 ? 3.640 -12.025 8.527 1.00 90.69 161 PRO A O 1
ATOM 1227 N N . PRO A 1 162 ? 4.602 -13.918 7.795 1.00 90.69 162 PRO A N 1
ATOM 1228 C CA . PRO A 1 162 ? 5.674 -13.239 7.064 1.00 90.69 162 PRO A CA 1
ATOM 1229 C C . PRO A 1 162 ? 5.146 -12.172 6.097 1.00 90.69 162 PRO A C 1
ATOM 1231 O O . PRO A 1 162 ? 4.116 -12.368 5.444 1.00 90.69 162 PRO A O 1
ATOM 1234 N N . VAL A 1 163 ? 5.863 -11.052 5.952 1.00 89.81 163 VAL A N 1
ATOM 1235 C CA . VAL A 1 163 ? 5.391 -9.901 5.155 1.00 89.81 163 VAL A CA 1
ATOM 1236 C C . VAL A 1 163 ? 5.053 -10.278 3.705 1.00 89.81 163 VAL A C 1
ATOM 1238 O O . VAL A 1 163 ? 4.031 -9.842 3.173 1.00 89.81 163 VAL A O 1
ATOM 1241 N N . ASP A 1 164 ? 5.839 -11.167 3.092 1.00 88.19 164 ASP A N 1
ATOM 1242 C CA . ASP A 1 164 ? 5.600 -11.679 1.737 1.00 88.19 164 ASP A CA 1
ATOM 1243 C C . ASP A 1 164 ? 4.289 -12.464 1.618 1.00 88.19 164 ASP A C 1
ATOM 1245 O O . ASP A 1 164 ? 3.617 -12.430 0.584 1.00 88.19 164 ASP A O 1
ATOM 1249 N N . GLU A 1 165 ? 3.887 -13.183 2.665 1.00 93.19 165 GLU A N 1
ATOM 1250 C CA . GLU A 1 165 ? 2.591 -13.850 2.698 1.00 93.19 165 GLU A CA 1
ATOM 1251 C C . GLU A 1 165 ? 1.450 -12.837 2.774 1.00 93.19 165 GLU A C 1
ATOM 1253 O O . GLU A 1 165 ? 0.494 -12.944 2.002 1.00 93.19 165 GLU A O 1
ATOM 1258 N N . ARG A 1 166 ? 1.578 -11.815 3.629 1.00 94.69 166 ARG A N 1
ATOM 1259 C CA . ARG A 1 166 ? 0.584 -10.736 3.752 1.00 94.69 166 ARG A CA 1
ATOM 1260 C C . ARG A 1 166 ? 0.398 -10.016 2.410 1.00 94.69 166 ARG A C 1
ATOM 1262 O O . ARG A 1 166 ? -0.729 -9.891 1.931 1.00 94.69 166 ARG A O 1
ATOM 1269 N N . ILE A 1 167 ? 1.497 -9.657 1.738 1.00 94.06 167 ILE A N 1
ATOM 1270 C CA . ILE A 1 167 ? 1.496 -9.052 0.393 1.00 94.06 167 ILE A CA 1
ATOM 1271 C C . ILE A 1 167 ? 0.812 -9.969 -0.629 1.00 94.06 167 ILE A C 1
ATOM 1273 O O . ILE A 1 167 ? -0.044 -9.517 -1.396 1.00 94.06 167 ILE A O 1
ATOM 1277 N N . ARG A 1 168 ? 1.159 -11.265 -0.657 1.00 93.50 168 ARG A N 1
ATOM 1278 C CA . ARG A 1 168 ? 0.535 -12.231 -1.577 1.00 93.50 168 ARG A CA 1
ATOM 1279 C C . ARG A 1 168 ? -0.966 -12.342 -1.344 1.00 93.50 168 ARG A C 1
ATOM 1281 O O . ARG A 1 168 ? -1.711 -12.323 -2.319 1.00 93.50 168 ARG A O 1
ATOM 1288 N N . ARG A 1 169 ? -1.413 -12.423 -0.088 1.00 96.06 169 ARG A N 1
ATOM 1289 C CA . ARG A 1 169 ? -2.839 -12.496 0.266 1.00 96.06 169 ARG A CA 1
ATOM 1290 C C . ARG A 1 169 ? -3.593 -11.238 -0.158 1.00 96.06 169 ARG A C 1
ATOM 1292 O O . ARG A 1 169 ? -4.636 -11.365 -0.791 1.00 96.06 169 ARG A O 1
ATOM 1299 N N . ALA A 1 170 ? -3.047 -10.047 0.096 1.00 96.06 170 ALA A N 1
ATOM 1300 C CA . ALA A 1 170 ? -3.647 -8.789 -0.355 1.00 96.06 170 ALA A CA 1
ATOM 1301 C C . ALA A 1 170 ? -3.774 -8.728 -1.887 1.00 96.06 170 ALA A C 1
ATOM 1303 O O . ALA A 1 170 ? -4.838 -8.413 -2.417 1.00 96.06 170 ALA A O 1
ATOM 1304 N N . ASN A 1 171 ? -2.706 -9.090 -2.605 1.00 93.69 171 ASN A N 1
ATOM 1305 C CA . ASN A 1 171 ? -2.680 -9.101 -4.069 1.00 93.69 171 ASN A CA 1
ATOM 1306 C C . ASN A 1 171 ? -3.599 -10.173 -4.683 1.00 93.69 171 ASN A C 1
ATOM 1308 O O . ASN A 1 171 ? -4.131 -9.957 -5.768 1.00 93.69 171 ASN A O 1
ATOM 1312 N N . ALA A 1 172 ? -3.758 -11.328 -4.029 1.00 94.56 172 ALA A N 1
ATOM 1313 C CA . ALA A 1 172 ? -4.640 -12.407 -4.477 1.00 94.56 172 ALA A CA 1
ATOM 1314 C C . ALA A 1 172 ? -6.117 -12.133 -4.161 1.00 94.56 172 ALA A C 1
ATOM 1316 O O . ALA A 1 172 ? -6.989 -12.612 -4.879 1.00 94.56 172 ALA A O 1
ATOM 1317 N N . GLY A 1 173 ? -6.394 -11.356 -3.111 1.00 93.25 173 GLY A N 1
ATOM 1318 C CA . GLY A 1 173 ? -7.743 -10.951 -2.722 1.00 93.25 173 GLY A CA 1
ATOM 1319 C C . GLY A 1 173 ? -8.360 -9.859 -3.595 1.00 93.25 173 GLY A C 1
ATOM 1320 O O . GLY A 1 173 ? -9.473 -9.438 -3.297 1.00 93.25 173 GLY A O 1
ATOM 1321 N N . ASP A 1 174 ? -7.641 -9.391 -4.624 1.00 90.25 174 ASP A N 1
ATOM 1322 C CA . ASP A 1 174 ? -8.037 -8.284 -5.505 1.00 90.25 174 ASP A CA 1
ATOM 1323 C C . ASP A 1 174 ? -8.523 -7.058 -4.713 1.00 90.25 174 ASP A C 1
ATOM 1325 O O . ASP A 1 174 ? -9.542 -6.438 -5.019 1.00 90.25 174 ASP A O 1
ATOM 1329 N N . ALA A 1 175 ? -7.819 -6.752 -3.615 1.00 95.50 175 ALA A N 1
ATOM 1330 C CA . ALA A 1 175 ? -8.219 -5.661 -2.743 1.00 95.50 175 ALA A CA 1
ATOM 1331 C C . ALA A 1 175 ? -8.134 -4.328 -3.490 1.00 95.50 175 ALA A C 1
ATOM 1333 O O . ALA A 1 175 ? -7.147 -4.035 -4.161 1.00 95.50 175 ALA A O 1
ATOM 1334 N N . ALA A 1 176 ? -9.158 -3.502 -3.332 1.00 94.81 176 ALA A N 1
ATOM 1335 C CA . ALA A 1 176 ? -9.239 -2.177 -3.920 1.00 94.81 176 ALA A CA 1
ATOM 1336 C C . ALA A 1 176 ? -8.345 -1.152 -3.208 1.00 94.81 176 ALA A C 1
ATOM 1338 O O . ALA A 1 176 ? -7.947 -0.157 -3.809 1.00 94.81 176 ALA A O 1
ATOM 1339 N N . ALA A 1 177 ? -8.038 -1.392 -1.933 1.00 96.75 177 ALA A N 1
ATOM 1340 C CA . ALA A 1 177 ? -7.084 -0.631 -1.140 1.00 96.75 177 ALA A CA 1
ATOM 1341 C C . ALA A 1 177 ? -6.511 -1.510 -0.020 1.00 96.75 177 ALA A C 1
ATOM 1343 O O . ALA A 1 177 ? -7.135 -2.498 0.382 1.00 96.75 177 ALA A O 1
ATOM 1344 N N . LEU A 1 178 ? -5.338 -1.133 0.487 1.00 98.38 178 LEU A N 1
ATOM 1345 C CA . LEU A 1 178 ? -4.720 -1.734 1.664 1.00 98.38 178 LEU A CA 1
ATOM 1346 C C . LEU A 1 178 ? -4.493 -0.687 2.755 1.00 98.38 178 LEU A C 1
ATOM 1348 O O . LEU A 1 178 ? -3.889 0.357 2.510 1.00 98.38 178 LEU A O 1
ATOM 1352 N N . ILE A 1 179 ? -4.937 -1.016 3.966 1.00 98.31 179 ILE A N 1
ATOM 1353 C CA . ILE A 1 179 ? -4.722 -0.243 5.184 1.00 98.31 179 ILE A CA 1
ATOM 1354 C C . ILE A 1 179 ? -3.808 -1.047 6.114 1.00 98.31 179 ILE A C 1
ATOM 1356 O O . ILE A 1 179 ? -4.228 -2.055 6.678 1.00 98.31 179 ILE A O 1
ATOM 1360 N N . SER A 1 180 ? -2.564 -0.607 6.272 1.00 96.56 180 SER A N 1
ATOM 1361 C CA . SER A 1 180 ? -1.622 -1.129 7.268 1.00 96.56 180 SER A CA 1
ATOM 1362 C C . SER A 1 180 ? -1.721 -0.287 8.537 1.00 96.56 180 SER A C 1
ATOM 1364 O O . SER A 1 180 ? -1.627 0.936 8.473 1.00 96.56 180 SER A O 1
ATOM 1366 N N . ILE A 1 181 ? -1.954 -0.917 9.684 1.00 94.06 181 ILE A N 1
ATOM 1367 C CA . ILE A 1 181 ? -2.120 -0.256 10.980 1.00 94.06 181 ILE A CA 1
ATOM 1368 C C . ILE A 1 181 ? -0.925 -0.632 11.835 1.00 94.06 181 ILE A C 1
ATOM 1370 O O . ILE A 1 181 ? -0.783 -1.789 12.215 1.00 94.06 181 ILE A O 1
ATOM 1374 N N . ALA A 1 182 ? -0.101 0.349 12.168 1.00 87.94 182 ALA A N 1
ATOM 1375 C CA . ALA A 1 182 ? 1.061 0.166 13.010 1.00 87.94 182 ALA A CA 1
ATOM 1376 C C . ALA A 1 182 ? 0.972 1.031 14.253 1.00 87.94 182 ALA A C 1
ATOM 1378 O O . ALA A 1 182 ? 0.466 2.149 14.229 1.00 87.94 182 ALA A O 1
ATOM 1379 N N . VAL A 1 183 ? 1.464 0.495 15.359 1.00 78.44 183 VAL A N 1
ATOM 1380 C CA . VAL A 1 183 ? 1.398 1.158 16.653 1.00 78.44 183 VAL A CA 1
ATOM 1381 C C . VAL A 1 183 ? 2.771 1.051 17.310 1.00 78.44 183 VAL A C 1
ATOM 1383 O O . VAL A 1 183 ? 3.298 -0.049 17.446 1.00 78.44 183 VAL A O 1
ATOM 1386 N N . GLY A 1 184 ? 3.350 2.190 17.706 1.00 61.59 184 GLY A N 1
ATOM 1387 C CA . GLY A 1 184 ? 4.552 2.219 18.549 1.00 61.59 184 GLY A CA 1
ATOM 1388 C C . GLY A 1 184 ? 5.908 2.023 17.856 1.00 61.59 184 GLY A C 1
ATOM 1389 O O . GLY A 1 184 ? 6.866 1.681 18.536 1.00 61.59 184 GLY A O 1
ATOM 1390 N N . THR A 1 185 ? 6.043 2.255 16.546 1.00 59.16 185 THR A N 1
ATOM 1391 C CA . THR A 1 185 ? 7.342 2.122 15.848 1.00 59.16 185 THR A CA 1
ATOM 1392 C C . THR A 1 185 ? 8.359 3.194 16.229 1.00 59.16 185 THR A C 1
ATOM 1394 O O . THR A 1 185 ? 9.546 2.892 16.248 1.00 59.16 185 THR A O 1
ATOM 1397 N N . GLY A 1 186 ? 7.941 4.437 16.508 1.00 51.78 186 GLY A N 1
ATOM 1398 C CA . GLY A 1 186 ? 8.813 5.533 16.968 1.00 51.78 186 GLY A CA 1
ATOM 1399 C C . GLY A 1 186 ? 9.965 5.938 16.029 1.00 51.78 186 GLY A C 1
ATOM 1400 O O . GLY A 1 186 ? 10.636 6.945 16.256 1.00 51.78 186 GLY A O 1
ATOM 1401 N N . GLU A 1 187 ? 10.212 5.201 14.952 1.00 53.06 187 GLU A N 1
ATOM 1402 C CA . GLU A 1 187 ? 11.275 5.495 14.011 1.00 53.06 187 GLU A CA 1
ATOM 1403 C C . GLU A 1 187 ? 10.805 6.566 13.016 1.00 53.06 187 GLU A C 1
ATOM 1405 O O . GLU A 1 187 ? 10.195 6.299 11.983 1.00 53.06 187 GLU A O 1
ATOM 1410 N N . GLN A 1 188 ? 11.199 7.806 13.319 1.00 54.06 188 GLN A N 1
ATOM 1411 C CA . GLN A 1 188 ? 11.382 8.897 12.351 1.00 54.06 188 GLN A CA 1
ATOM 1412 C C . GLN A 1 188 ? 10.156 9.722 11.940 1.00 54.06 188 GLN A C 1
ATOM 1414 O O . GLN A 1 188 ? 10.149 10.285 10.841 1.00 54.06 188 GLN A O 1
ATOM 1419 N N . VAL A 1 189 ? 9.147 9.851 12.801 1.00 55.53 189 VAL A N 1
ATOM 1420 C CA . VAL A 1 189 ? 8.086 10.855 12.624 1.00 55.53 189 VAL A CA 1
ATOM 1421 C C . VAL A 1 189 ? 7.904 11.677 13.899 1.00 55.53 189 VAL A C 1
ATOM 1423 O O . VAL A 1 189 ? 8.148 11.194 15.005 1.00 55.53 189 VA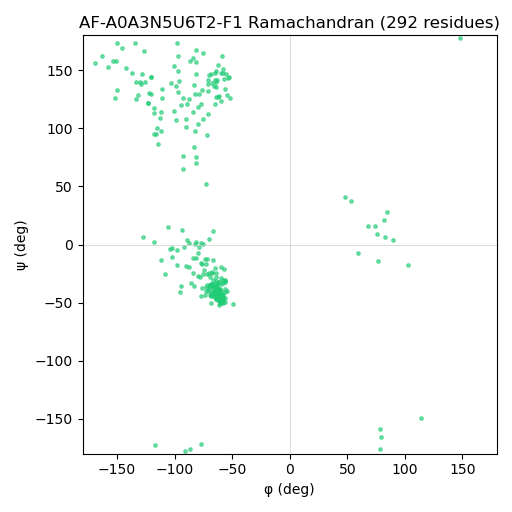L A O 1
ATOM 1426 N N . GLU A 1 190 ? 7.552 12.954 13.725 1.00 60.97 190 GLU A N 1
ATOM 1427 C CA . GLU A 1 190 ? 7.200 13.867 14.813 1.00 60.97 190 GLU A CA 1
ATOM 1428 C C . GLU A 1 190 ? 6.002 13.329 15.618 1.00 60.97 190 GLU A C 1
ATOM 1430 O O . GLU A 1 190 ? 5.283 12.428 15.187 1.00 60.97 190 GLU A O 1
ATOM 1435 N N . ARG A 1 191 ? 5.814 13.849 16.834 1.00 76.31 191 ARG A N 1
ATOM 1436 C CA . ARG A 1 191 ? 4.724 13.438 17.734 1.00 76.31 191 ARG A CA 1
ATOM 1437 C C . ARG A 1 191 ? 3.367 13.521 17.027 1.00 76.31 191 ARG A C 1
ATOM 1439 O O . ARG A 1 191 ? 3.133 14.478 16.298 1.00 76.31 191 ARG A O 1
ATOM 1446 N N . GLY A 1 192 ? 2.462 12.586 17.327 1.00 84.00 192 GLY A N 1
ATOM 1447 C CA . GLY A 1 192 ? 1.072 12.621 16.865 1.00 84.00 192 GLY A CA 1
ATOM 1448 C C . GLY A 1 192 ? 0.687 11.505 15.894 1.00 84.00 192 GLY A C 1
ATOM 1449 O O . GLY A 1 192 ? 1.179 10.382 16.016 1.00 84.00 192 GLY A O 1
ATOM 1450 N N . SER A 1 193 ? -0.245 11.800 14.986 1.00 89.88 193 SER A N 1
ATOM 1451 C CA . SER A 1 193 ? -0.772 10.850 13.996 1.00 89.88 193 SER A CA 1
ATOM 1452 C C . SER A 1 193 ? -0.093 11.032 12.643 1.00 89.88 193 SER A C 1
ATOM 1454 O O . SER A 1 193 ? 0.042 12.161 12.170 1.00 89.88 193 SER A O 1
ATOM 1456 N N . ALA A 1 194 ? 0.271 9.934 11.984 1.00 91.50 194 ALA A N 1
ATOM 1457 C CA . ALA A 1 194 ? 0.951 9.957 10.693 1.00 91.50 194 ALA A CA 1
ATOM 1458 C C . ALA A 1 194 ? 0.390 8.922 9.715 1.00 91.50 194 ALA A C 1
ATOM 1460 O O . ALA A 1 194 ? 0.026 7.806 10.101 1.00 91.50 194 ALA A O 1
ATOM 1461 N N . CYS A 1 195 ? 0.415 9.261 8.427 1.00 94.25 195 CYS A N 1
ATOM 1462 C CA . CYS A 1 195 ? 0.166 8.320 7.343 1.00 94.25 195 CYS A CA 1
ATOM 1463 C C . CYS A 1 195 ? 1.371 8.237 6.404 1.00 94.25 195 CYS A C 1
ATOM 1465 O O . CYS A 1 195 ? 2.030 9.229 6.086 1.00 94.25 195 CYS A O 1
ATOM 1467 N N . PHE A 1 196 ? 1.623 7.040 5.890 1.00 94.25 196 PHE A N 1
ATOM 1468 C CA . PHE A 1 196 ? 2.728 6.752 4.992 1.00 94.25 196 PHE A CA 1
ATOM 1469 C C . PHE A 1 196 ? 2.218 6.100 3.719 1.00 94.25 196 PHE A C 1
ATOM 1471 O O . PHE A 1 196 ? 1.368 5.212 3.754 1.00 94.25 196 PHE A O 1
ATOM 1478 N N . HIS A 1 197 ? 2.787 6.495 2.589 1.00 94.88 197 HIS A N 1
ATOM 1479 C CA . HIS A 1 197 ? 2.478 5.921 1.283 1.00 94.88 197 HIS A CA 1
ATOM 1480 C C . HIS A 1 197 ? 3.760 5.472 0.586 1.00 94.88 197 HIS A C 1
ATOM 1482 O O . HIS A 1 197 ? 4.867 5.857 0.973 1.00 94.88 197 HIS A O 1
ATOM 1488 N N . TYR A 1 198 ? 3.634 4.679 -0.480 1.00 93.38 198 TYR A N 1
ATOM 1489 C CA . TYR A 1 198 ? 4.816 4.313 -1.250 1.00 93.38 198 TYR A CA 1
ATOM 1490 C C . TYR A 1 198 ? 5.477 5.546 -1.876 1.00 93.38 198 TYR A C 1
ATOM 1492 O O . TYR A 1 198 ? 4.824 6.297 -2.610 1.00 93.38 198 TYR A O 1
ATOM 1500 N N . GLY A 1 199 ? 6.776 5.708 -1.631 1.00 88.25 199 GLY A N 1
ATOM 1501 C CA . GLY A 1 199 ? 7.608 6.695 -2.299 1.00 88.25 199 GLY A CA 1
ATOM 1502 C C . GLY A 1 199 ? 9.104 6.523 -2.054 1.00 88.25 199 GLY A C 1
ATOM 1503 O O . GLY A 1 199 ? 9.544 5.927 -1.074 1.00 88.25 199 GLY A O 1
ATOM 1504 N N . THR A 1 200 ? 9.877 7.055 -2.989 1.00 82.88 200 THR A N 1
ATOM 1505 C CA . THR A 1 200 ? 11.332 7.214 -3.006 1.00 82.88 200 THR A CA 1
ATOM 1506 C C . THR A 1 200 ? 11.634 8.646 -3.479 1.00 82.88 200 THR A C 1
ATOM 1508 O O . THR A 1 200 ? 10.717 9.343 -3.923 1.00 82.88 200 THR A O 1
ATOM 1511 N N . PRO A 1 201 ? 12.899 9.107 -3.465 1.00 76.81 201 PRO A N 1
ATOM 1512 C CA . PRO A 1 201 ? 13.244 10.419 -4.017 1.00 76.81 201 PRO A CA 1
ATOM 1513 C C . PRO A 1 201 ? 12.868 10.615 -5.496 1.00 76.81 201 PRO A C 1
ATOM 1515 O O . PRO A 1 201 ? 12.770 11.749 -5.946 1.00 76.81 201 PRO A O 1
ATOM 1518 N N . THR A 1 202 ? 12.672 9.535 -6.260 1.00 69.56 202 THR A N 1
ATOM 1519 C CA . THR A 1 202 ? 12.434 9.595 -7.713 1.00 69.56 202 THR A CA 1
ATOM 1520 C C . THR A 1 202 ? 11.023 9.188 -8.127 1.00 69.56 202 THR A C 1
ATOM 1522 O O . THR A 1 202 ? 10.647 9.374 -9.279 1.00 69.56 202 THR A O 1
ATOM 1525 N N . THR A 1 203 ? 10.238 8.571 -7.243 1.00 77.25 203 THR A N 1
ATOM 1526 C CA . THR A 1 203 ? 8.896 8.093 -7.591 1.00 77.25 203 THR A CA 1
ATOM 1527 C C . THR A 1 203 ? 8.025 7.944 -6.355 1.00 77.25 203 THR A C 1
ATOM 1529 O O . THR A 1 203 ? 8.520 7.676 -5.269 1.00 77.25 203 THR A O 1
ATOM 1532 N N . HIS A 1 204 ? 6.714 8.071 -6.503 1.00 86.88 204 HIS A N 1
ATOM 1533 C CA . HIS A 1 204 ? 5.753 7.761 -5.451 1.00 86.88 204 HIS A CA 1
ATOM 1534 C C . HIS A 1 204 ? 4.472 7.200 -6.061 1.00 86.88 204 HIS A C 1
ATOM 1536 O O . HIS A 1 204 ? 4.307 7.233 -7.275 1.00 86.88 204 HIS A O 1
ATOM 1542 N N . SER A 1 205 ? 3.592 6.660 -5.219 1.00 89.62 205 SER A N 1
ATOM 1543 C CA . SER A 1 205 ? 2.255 6.178 -5.586 1.00 89.62 205 SER A CA 1
ATOM 1544 C C . SER A 1 205 ? 1.240 7.320 -5.444 1.00 89.62 205 SER A C 1
ATOM 1546 O O . SER A 1 205 ? 0.938 7.700 -4.308 1.00 89.62 205 SER A O 1
ATOM 1548 N N . PRO A 1 206 ? 0.706 7.898 -6.543 1.00 90.31 206 PRO A N 1
ATOM 1549 C CA . PRO A 1 206 ? -0.298 8.957 -6.456 1.00 90.31 206 PRO A CA 1
ATOM 1550 C C . PRO A 1 206 ? -1.586 8.519 -5.758 1.00 90.31 206 PRO A C 1
ATOM 1552 O O . PRO A 1 206 ? -2.150 9.291 -4.987 1.00 90.31 206 PRO A O 1
ATOM 1555 N N . MET A 1 207 ? -2.054 7.284 -5.977 1.00 90.06 207 MET A N 1
ATOM 1556 C CA . MET A 1 207 ? -3.277 6.812 -5.323 1.00 90.06 207 MET A CA 1
ATOM 1557 C C . MET A 1 207 ? -3.038 6.464 -3.857 1.00 90.06 207 MET A C 1
ATOM 1559 O O . MET A 1 207 ? -3.896 6.764 -3.033 1.00 90.06 207 MET A O 1
ATOM 1563 N N . GLY A 1 208 ? -1.884 5.883 -3.510 1.00 93.88 208 GLY A N 1
ATOM 1564 C CA . GLY A 1 208 ? -1.499 5.665 -2.114 1.00 93.88 208 GLY A CA 1
ATOM 1565 C C . GLY A 1 208 ? -1.383 6.985 -1.349 1.00 93.88 208 GLY A C 1
ATOM 1566 O O . GLY A 1 208 ? -1.895 7.099 -0.238 1.00 93.88 208 GLY A O 1
ATOM 1567 N N . ARG A 1 209 ? -0.796 8.016 -1.973 1.00 94.00 209 ARG A N 1
ATOM 1568 C CA . ARG A 1 209 ? -0.757 9.373 -1.415 1.00 94.00 209 ARG A CA 1
ATOM 1569 C C . ARG A 1 209 ? -2.159 9.954 -1.238 1.00 94.00 209 ARG A C 1
ATOM 1571 O O . ARG A 1 209 ? -2.467 10.419 -0.151 1.00 94.00 209 ARG A O 1
ATOM 1578 N N . ARG A 1 210 ? -3.026 9.871 -2.251 1.00 93.06 210 ARG A N 1
ATOM 1579 C CA . ARG A 1 210 ? -4.414 10.358 -2.163 1.00 93.06 210 ARG A CA 1
ATOM 1580 C C . ARG A 1 210 ? -5.219 9.641 -1.070 1.00 93.06 210 ARG A C 1
ATOM 1582 O O . ARG A 1 210 ? -6.025 10.266 -0.384 1.00 93.06 210 ARG A O 1
ATOM 1589 N N . LEU A 1 211 ? -5.019 8.333 -0.905 1.00 95.56 211 LEU A N 1
ATOM 1590 C CA . LEU A 1 211 ? -5.621 7.560 0.183 1.00 95.56 211 LEU A CA 1
ATOM 1591 C C . LEU A 1 211 ? -5.148 8.083 1.545 1.00 95.56 211 LEU A C 1
ATOM 1593 O O . LEU A 1 211 ? -5.972 8.332 2.420 1.00 95.56 211 LEU A O 1
ATOM 1597 N N . ALA A 1 212 ? -3.845 8.327 1.695 1.00 96.19 212 ALA A N 1
ATOM 1598 C CA . ALA A 1 212 ? -3.275 8.915 2.903 1.00 96.19 212 ALA A CA 1
ATOM 1599 C C . ALA A 1 212 ? -3.809 10.338 3.174 1.00 96.19 212 ALA A C 1
ATOM 1601 O O . ALA A 1 212 ? -4.232 10.623 4.290 1.00 96.19 212 ALA A O 1
ATOM 1602 N N . GLU A 1 213 ? -3.889 11.194 2.148 1.00 95.88 213 GLU A N 1
ATOM 1603 C CA . GLU A 1 213 ? -4.479 12.545 2.209 1.00 95.88 213 GLU A CA 1
ATOM 1604 C C . GLU A 1 213 ? -5.956 12.530 2.625 1.00 95.88 213 GLU A C 1
ATOM 1606 O O . GLU A 1 213 ? -6.427 13.478 3.246 1.00 95.88 213 GLU A O 1
ATOM 1611 N N . SER A 1 214 ? -6.683 11.453 2.315 1.00 96.06 214 SER A N 1
ATOM 1612 C CA . SER A 1 214 ? -8.088 11.303 2.710 1.00 96.06 214 SER A CA 1
ATOM 1613 C C . SER A 1 214 ? -8.245 10.861 4.170 1.00 96.06 214 SER A C 1
ATOM 1615 O O . SER A 1 214 ? -9.262 11.159 4.784 1.00 96.06 214 SER A O 1
ATOM 1617 N N . ILE A 1 215 ? -7.261 10.149 4.731 1.00 97.75 215 ILE A N 1
ATOM 1618 C CA . ILE A 1 215 ? -7.328 9.563 6.081 1.00 97.75 215 ILE A CA 1
ATOM 1619 C C . ILE A 1 215 ? -6.691 10.466 7.145 1.00 97.75 215 ILE A C 1
ATOM 1621 O O . ILE A 1 215 ? -7.240 10.604 8.237 1.00 97.75 215 ILE A O 1
ATOM 1625 N N . GLN A 1 216 ? -5.558 11.100 6.836 1.00 96.75 216 GLN A N 1
ATOM 1626 C CA . GLN A 1 216 ? -4.807 11.949 7.766 1.00 96.75 216 GLN A CA 1
ATOM 1627 C C . GLN A 1 216 ? -5.662 13.005 8.500 1.00 96.75 216 GLN A C 1
ATOM 1629 O O . GLN A 1 216 ? -5.607 13.036 9.732 1.00 96.75 216 GLN A O 1
ATOM 1634 N N . PRO A 1 217 ? -6.486 13.836 7.823 1.00 96.81 217 PRO A N 1
ATOM 1635 C CA . PRO A 1 217 ? -7.282 14.849 8.520 1.00 96.81 217 PRO A CA 1
ATOM 1636 C C . PRO A 1 217 ? -8.317 14.244 9.475 1.00 96.81 217 PRO A C 1
ATOM 1638 O O . PRO A 1 217 ? -8.603 14.834 10.517 1.00 96.81 217 PRO A O 1
ATOM 1641 N N . GLU A 1 218 ? -8.853 13.059 9.167 1.00 97.81 218 GLU A N 1
ATOM 1642 C CA . GLU A 1 218 ? -9.830 12.387 10.027 1.00 97.81 218 GLU A CA 1
ATOM 1643 C C . GLU A 1 218 ? -9.187 11.820 11.294 1.00 97.81 218 GLU A C 1
ATOM 1645 O O . GLU A 1 218 ? -9.776 11.911 12.373 1.00 97.81 218 GLU A O 1
ATOM 1650 N N . LEU A 1 219 ? -7.954 11.307 11.191 1.00 94.88 219 LEU A N 1
ATOM 1651 C CA . LEU A 1 219 ? -7.171 10.884 12.356 1.00 94.88 219 LEU A CA 1
ATOM 1652 C C . LEU A 1 219 ? -6.906 12.063 13.290 1.00 94.88 219 LEU A C 1
ATOM 1654 O O . LEU A 1 219 ? -7.238 11.992 14.471 1.00 94.88 219 LEU A O 1
ATOM 1658 N N . VAL A 1 220 ? -6.377 13.165 12.753 1.00 93.62 220 VAL A N 1
ATOM 1659 C CA . VAL A 1 220 ? -6.064 14.374 13.530 1.00 93.62 220 VAL A CA 1
ATOM 1660 C C . VAL A 1 220 ? -7.322 14.919 14.206 1.00 93.62 220 VAL A C 1
ATOM 1662 O O . VAL A 1 220 ? -7.331 15.159 15.414 1.00 93.62 220 VAL A O 1
ATOM 1665 N N . ARG A 1 221 ? -8.422 15.047 13.451 1.00 95.00 221 ARG A N 1
ATOM 1666 C CA . ARG A 1 221 ? -9.698 15.566 13.961 1.00 95.00 221 ARG A CA 1
ATOM 1667 C C . ARG A 1 221 ? -10.274 14.704 15.081 1.00 95.00 221 ARG A C 1
ATOM 1669 O O . ARG A 1 221 ? -10.765 15.250 16.066 1.00 95.00 221 ARG A O 1
ATOM 1676 N N . ARG A 1 222 ? -10.272 13.377 14.923 1.00 94.56 222 ARG A N 1
ATOM 1677 C CA . ARG A 1 222 ? -10.941 12.466 15.862 1.00 94.56 222 ARG A CA 1
ATOM 1678 C C . ARG A 1 222 ? -10.081 12.133 17.080 1.00 94.56 222 ARG A C 1
ATOM 1680 O O . ARG A 1 222 ? -10.614 11.998 18.178 1.00 94.56 222 ARG A O 1
ATOM 1687 N N . LEU A 1 223 ? -8.767 12.006 16.906 1.00 90.44 223 LEU A N 1
ATOM 1688 C CA . LEU A 1 223 ? -7.858 11.663 18.001 1.00 90.44 223 LEU A CA 1
ATOM 1689 C C . LEU A 1 223 ? -7.432 12.887 18.813 1.00 90.44 223 LEU A C 1
ATOM 1691 O O . LEU A 1 223 ? -7.083 12.719 19.980 1.00 90.44 223 LEU A O 1
ATOM 1695 N N . GLY A 1 224 ? -7.477 14.088 18.224 1.00 89.25 224 GLY A N 1
ATOM 1696 C CA . GLY A 1 224 ? -7.015 15.322 18.866 1.00 89.25 224 GLY A CA 1
ATOM 1697 C C . GLY A 1 224 ? -5.499 15.364 19.082 1.00 89.25 224 GLY A C 1
ATOM 1698 O O . GLY A 1 224 ? -5.016 16.162 19.882 1.00 89.25 224 GLY A O 1
ATOM 1699 N N . LEU A 1 225 ? -4.757 14.488 18.403 1.00 87.31 225 LEU A N 1
ATOM 1700 C CA . LEU A 1 225 ? -3.300 14.424 18.447 1.00 87.31 225 LEU A CA 1
ATOM 1701 C C . LEU A 1 225 ? -2.690 15.387 17.418 1.00 87.31 225 LEU A C 1
ATOM 1703 O O . LEU A 1 225 ? -3.364 15.742 16.447 1.00 87.31 225 LEU A O 1
ATOM 1707 N N . PRO A 1 226 ? -1.422 15.807 17.598 1.00 89.19 226 PRO A N 1
ATOM 1708 C CA . PRO A 1 226 ? -0.739 16.623 16.604 1.00 89.19 226 PRO A CA 1
ATOM 1709 C C . PRO A 1 226 ? -0.737 15.968 15.215 1.00 89.19 226 PRO A C 1
ATOM 1711 O O . PRO A 1 226 ? -0.676 14.743 15.083 1.00 89.19 226 PRO A O 1
ATOM 1714 N N . ASP A 1 227 ? -0.796 16.798 14.178 1.00 91.31 227 ASP A N 1
ATOM 1715 C CA . ASP A 1 227 ? -0.670 16.346 12.796 1.00 91.31 227 ASP A CA 1
ATOM 1716 C C . ASP A 1 227 ? 0.807 16.140 12.462 1.00 91.31 227 ASP A C 1
ATOM 1718 O O . ASP A 1 227 ? 1.540 17.105 12.241 1.00 91.31 227 ASP A O 1
ATOM 1722 N N . ALA A 1 228 ? 1.242 14.883 12.430 1.00 89.38 228 ALA A N 1
ATOM 1723 C CA . ALA A 1 228 ? 2.605 14.541 12.051 1.00 89.38 228 ALA A CA 1
ATOM 1724 C C . ALA A 1 228 ? 2.766 14.349 10.531 1.00 89.38 228 ALA A C 1
ATOM 1726 O O . ALA A 1 228 ? 3.865 14.058 10.057 1.00 89.38 228 ALA A O 1
ATOM 1727 N N . GLY A 1 229 ? 1.696 14.542 9.756 1.00 91.31 229 GLY A N 1
ATOM 1728 C CA . GLY A 1 229 ? 1.723 14.661 8.307 1.00 91.31 229 GLY A CA 1
ATOM 1729 C C . GLY A 1 229 ? 1.834 13.353 7.522 1.00 91.31 229 GLY A C 1
ATOM 1730 O O . GLY A 1 229 ? 1.609 12.242 8.011 1.00 91.31 229 GLY A O 1
ATOM 1731 N N . LEU A 1 230 ? 2.158 13.526 6.239 1.00 92.31 230 LEU A N 1
ATOM 1732 C CA . LEU A 1 230 ? 2.226 12.472 5.232 1.00 92.31 230 LEU A CA 1
ATOM 1733 C C . LEU A 1 230 ? 3.664 12.212 4.807 1.00 92.31 230 LEU A C 1
ATOM 1735 O O . LEU A 1 230 ? 4.391 13.143 4.460 1.00 92.31 230 LEU A O 1
ATOM 1739 N N . HIS A 1 231 ? 4.046 10.939 4.747 1.00 90.94 231 HIS A N 1
ATOM 1740 C CA . HIS A 1 231 ? 5.441 10.561 4.531 1.00 90.94 231 HIS A CA 1
ATOM 1741 C C . HIS A 1 231 ? 5.609 9.501 3.436 1.00 90.94 231 HIS A C 1
ATOM 1743 O O . HIS A 1 231 ? 5.003 8.427 3.512 1.00 90.94 231 HIS A O 1
ATOM 1749 N N . PRO A 1 232 ? 6.485 9.716 2.440 1.00 91.56 232 PRO A N 1
ATOM 1750 C CA . PRO A 1 232 ? 6.867 8.649 1.527 1.00 91.56 232 PRO A CA 1
ATOM 1751 C C . PRO A 1 232 ? 7.745 7.611 2.246 1.00 91.56 232 PRO A C 1
ATOM 1753 O O . PRO A 1 232 ? 8.651 7.955 3.016 1.00 91.56 232 PRO A O 1
ATOM 1756 N N . ARG A 1 233 ? 7.494 6.325 1.979 1.00 90.38 233 ARG A N 1
ATOM 1757 C CA . ARG A 1 233 ? 8.286 5.184 2.467 1.00 90.38 233 ARG A CA 1
ATOM 1758 C C . ARG A 1 233 ? 8.413 4.095 1.402 1.00 90.38 233 ARG A C 1
ATOM 1760 O O . ARG A 1 233 ? 7.524 3.897 0.578 1.00 90.38 233 ARG A O 1
ATOM 1767 N N . SER A 1 234 ? 9.497 3.328 1.457 1.00 88.06 234 SER A N 1
ATOM 1768 C CA . SER A 1 234 ? 9.793 2.228 0.524 1.00 88.06 234 SER A CA 1
ATOM 1769 C C . SER A 1 234 ? 9.588 0.824 1.121 1.00 88.06 234 SER A C 1
ATOM 1771 O O . SER A 1 234 ? 10.034 -0.168 0.535 1.00 88.06 234 SER A O 1
ATOM 1773 N N . ILE A 1 235 ? 8.891 0.724 2.260 1.00 88.75 235 ILE A N 1
ATOM 1774 C CA . ILE A 1 235 ? 8.632 -0.539 2.969 1.00 88.75 235 ILE A CA 1
ATOM 1775 C C . ILE A 1 235 ? 7.855 -1.543 2.104 1.00 88.75 235 ILE A C 1
ATOM 1777 O O . ILE A 1 235 ? 7.019 -1.155 1.285 1.00 88.75 235 ILE A O 1
ATOM 1781 N N . ALA A 1 236 ? 8.119 -2.840 2.289 1.00 90.62 236 ALA A N 1
ATOM 1782 C CA . ALA A 1 236 ? 7.633 -3.907 1.407 1.00 90.62 236 ALA A CA 1
ATOM 1783 C C . ALA A 1 236 ? 6.101 -3.920 1.247 1.00 90.62 236 ALA A C 1
ATOM 1785 O O . ALA A 1 236 ? 5.614 -3.955 0.118 1.00 90.62 236 ALA A O 1
ATOM 1786 N N . ILE A 1 237 ? 5.340 -3.792 2.342 1.00 93.25 237 ILE A N 1
ATOM 1787 C CA . ILE A 1 237 ? 3.867 -3.822 2.304 1.00 93.25 237 ILE A CA 1
ATOM 1788 C C . ILE A 1 237 ? 3.263 -2.691 1.455 1.00 93.25 237 ILE A C 1
ATOM 1790 O O . ILE A 1 237 ? 2.253 -2.898 0.791 1.00 93.25 237 ILE A O 1
ATOM 1794 N N . LEU A 1 238 ? 3.899 -1.513 1.405 1.00 94.00 238 LEU A N 1
ATOM 1795 C CA . LEU A 1 238 ? 3.473 -0.391 0.556 1.00 94.00 238 LEU A CA 1
ATOM 1796 C C . LEU A 1 238 ? 4.047 -0.493 -0.859 1.00 94.00 238 LEU A C 1
ATOM 1798 O O . LEU A 1 238 ? 3.437 -0.039 -1.826 1.00 94.00 238 LEU A O 1
ATOM 1802 N N . ARG A 1 239 ? 5.257 -1.040 -0.992 1.00 92.06 239 ARG A N 1
ATOM 1803 C CA . ARG A 1 239 ? 6.001 -1.116 -2.251 1.00 92.06 239 ARG A CA 1
ATOM 1804 C C . ARG A 1 239 ? 5.478 -2.212 -3.174 1.00 92.06 239 ARG A C 1
ATOM 1806 O O . ARG A 1 239 ? 5.306 -1.941 -4.356 1.00 92.06 239 ARG A O 1
ATOM 1813 N N . GLU A 1 240 ? 5.204 -3.400 -2.654 1.00 91.75 240 GLU A N 1
ATOM 1814 C CA . GLU A 1 240 ? 5.001 -4.624 -3.448 1.00 91.75 240 GLU A CA 1
ATOM 1815 C C . GLU A 1 240 ? 3.524 -5.021 -3.619 1.00 91.75 240 GLU A C 1
ATOM 1817 O O . GLU A 1 240 ? 3.179 -5.986 -4.310 1.00 91.75 240 GLU A O 1
ATOM 1822 N N . THR A 1 241 ? 2.625 -4.268 -2.995 1.00 92.94 241 THR A N 1
ATOM 1823 C CA . THR A 1 241 ? 1.182 -4.393 -3.184 1.00 92.94 241 THR A CA 1
ATOM 1824 C C . THR A 1 241 ? 0.729 -3.662 -4.449 1.00 92.94 241 THR A C 1
ATOM 1826 O O . THR A 1 241 ? 1.322 -2.666 -4.877 1.00 92.94 241 THR A O 1
ATOM 1829 N N . ARG A 1 242 ? -0.296 -4.215 -5.107 1.00 89.88 242 ARG A N 1
ATOM 1830 C CA . ARG A 1 242 ? -0.788 -3.760 -6.422 1.00 89.88 242 ARG A CA 1
ATOM 1831 C C . ARG A 1 242 ? -1.874 -2.695 -6.338 1.00 89.88 242 ARG A C 1
ATOM 1833 O O . ARG A 1 242 ? -2.139 -2.033 -7.338 1.00 89.88 242 ARG A O 1
ATOM 1840 N N . MET A 1 243 ? -2.509 -2.580 -5.180 1.00 92.38 243 MET A N 1
ATOM 1841 C CA . MET A 1 243 ? -3.551 -1.605 -4.897 1.00 92.38 243 MET A CA 1
ATOM 1842 C C . MET A 1 243 ? -2.974 -0.379 -4.181 1.00 92.38 243 MET A C 1
ATOM 1844 O O . MET A 1 243 ? -1.872 -0.457 -3.632 1.00 92.38 243 MET A O 1
ATOM 1848 N N . PRO A 1 244 ? -3.699 0.753 -4.165 1.00 94.31 244 PRO A N 1
ATOM 1849 C CA . PRO A 1 244 ? -3.373 1.880 -3.300 1.00 94.31 244 PRO A CA 1
ATOM 1850 C C . PRO A 1 244 ? -3.218 1.405 -1.856 1.00 94.31 244 PRO A C 1
ATOM 1852 O O . PRO A 1 244 ? -4.108 0.751 -1.311 1.00 94.31 244 PRO A O 1
ATOM 1855 N N . ALA A 1 245 ? -2.079 1.720 -1.252 1.00 96.69 245 ALA A N 1
ATOM 1856 C CA . ALA A 1 245 ? -1.732 1.259 0.080 1.00 96.69 245 ALA A CA 1
ATOM 1857 C C . ALA A 1 245 ? -1.292 2.436 0.947 1.00 96.69 245 ALA A C 1
ATOM 1859 O O . ALA A 1 245 ? -0.529 3.298 0.498 1.00 96.69 245 ALA A O 1
ATOM 1860 N N . VAL A 1 246 ? -1.754 2.433 2.193 1.00 97.25 246 VAL A N 1
ATOM 1861 C CA . VAL A 1 246 ? -1.362 3.384 3.232 1.00 97.25 246 VAL A CA 1
ATOM 1862 C C . VAL A 1 246 ? -0.964 2.614 4.485 1.00 97.25 246 VAL A C 1
ATOM 1864 O O . VAL A 1 246 ? -1.598 1.618 4.833 1.00 97.25 246 VAL A O 1
ATOM 1867 N N . ARG A 1 247 ? 0.093 3.063 5.158 1.00 95.38 247 ARG A N 1
ATOM 1868 C CA . ARG A 1 247 ? 0.400 2.672 6.536 1.00 95.38 247 ARG A CA 1
ATOM 1869 C C . ARG A 1 247 ? 0.011 3.818 7.445 1.00 95.38 247 ARG A C 1
ATOM 1871 O O . ARG A 1 247 ? 0.257 4.969 7.108 1.00 95.38 247 ARG A O 1
ATOM 1878 N N . ILE A 1 248 ? -0.578 3.497 8.578 1.00 93.44 248 ILE A N 1
ATOM 1879 C CA . ILE A 1 248 ? -1.083 4.458 9.541 1.00 93.44 248 ILE A CA 1
ATOM 1880 C C . ILE A 1 248 ? -0.388 4.195 10.860 1.00 93.44 248 ILE A C 1
ATOM 1882 O O . ILE A 1 248 ? -0.368 3.059 11.328 1.00 93.44 248 ILE A O 1
ATOM 1886 N N . GLU A 1 249 ? 0.137 5.256 11.453 1.00 91.00 249 GLU A N 1
ATOM 1887 C CA . GLU A 1 249 ? 0.615 5.274 12.827 1.00 91.00 249 GLU A CA 1
ATOM 1888 C C . GLU A 1 249 ? -0.271 6.259 13.595 1.00 91.00 249 GLU A C 1
ATOM 1890 O O . GLU A 1 249 ? -0.062 7.470 13.516 1.00 91.00 249 GLU A O 1
ATOM 1895 N N . PRO A 1 250 ? -1.332 5.771 14.272 1.00 89.38 250 PRO A N 1
ATOM 1896 C CA . PRO A 1 250 ? -2.349 6.647 14.849 1.00 89.38 250 PRO A CA 1
ATOM 1897 C C . PRO A 1 250 ? -1.812 7.503 15.995 1.00 89.38 250 PRO A C 1
ATOM 1899 O O . PRO A 1 250 ? -2.295 8.610 16.211 1.00 89.38 250 PRO A O 1
ATOM 1902 N N . ALA A 1 251 ? -0.828 6.984 16.728 1.00 82.44 251 ALA A N 1
ATOM 1903 C CA . ALA A 1 251 ? -0.137 7.679 17.799 1.00 82.44 251 ALA A CA 1
ATOM 1904 C C . ALA A 1 251 ? 1.302 7.157 17.909 1.00 82.44 251 ALA A C 1
ATOM 1906 O O . ALA A 1 251 ? 1.536 5.944 17.932 1.00 82.44 251 ALA A O 1
ATOM 1907 N N . VAL A 1 252 ? 2.265 8.072 18.006 1.00 68.81 252 VAL A N 1
ATOM 1908 C CA . VAL A 1 252 ? 3.669 7.747 18.279 1.00 68.81 252 VAL A CA 1
ATOM 1909 C C . VAL A 1 252 ? 3.876 7.607 19.791 1.00 68.81 252 VAL A C 1
ATOM 1911 O O . VAL A 1 252 ? 3.807 8.584 20.523 1.00 68.81 252 VAL A O 1
ATOM 1914 N N . ALA A 1 253 ? 4.192 6.399 20.264 1.00 56.31 253 ALA A N 1
ATOM 1915 C CA . ALA A 1 253 ? 4.278 6.058 21.693 1.00 56.31 253 ALA A CA 1
ATOM 1916 C C . ALA A 1 253 ? 5.471 6.671 22.469 1.00 56.31 253 ALA A C 1
ATOM 1918 O O . ALA A 1 253 ? 5.673 6.348 23.638 1.00 56.31 253 ALA A O 1
ATOM 1919 N N . ILE A 1 254 ? 6.287 7.531 21.842 1.00 53.88 254 ILE A N 1
ATOM 1920 C CA . ILE A 1 254 ? 7.445 8.167 22.502 1.00 53.88 254 ILE A CA 1
ATOM 1921 C C . ILE A 1 254 ? 6.992 9.306 23.437 1.00 53.88 254 ILE A C 1
ATOM 1923 O O . ILE A 1 254 ? 7.750 9.749 24.302 1.00 53.88 254 ILE A O 1
ATOM 1927 N N . ASP A 1 255 ? 5.759 9.795 23.292 1.00 54.75 255 ASP A N 1
ATOM 1928 C CA . ASP A 1 255 ? 5.162 10.746 24.222 1.00 54.75 255 ASP A CA 1
ATOM 1929 C C . ASP A 1 255 ? 4.264 10.054 25.268 1.00 54.75 255 ASP A C 1
ATOM 1931 O O . ASP A 1 255 ? 3.663 9.000 25.059 1.00 54.75 255 ASP A O 1
ATOM 1935 N N . ARG A 1 256 ? 4.200 10.656 26.463 1.00 58.06 256 ARG A N 1
ATOM 1936 C CA . ARG A 1 256 ? 3.348 10.172 27.560 1.00 58.06 256 ARG A CA 1
ATOM 1937 C C . ARG A 1 256 ? 1.868 10.197 27.161 1.00 58.06 256 ARG A C 1
ATOM 1939 O O . ARG A 1 256 ? 1.108 9.339 27.603 1.00 58.06 256 ARG A O 1
ATOM 1946 N N . ASP A 1 257 ? 1.483 11.162 26.330 1.00 61.16 257 ASP A N 1
ATOM 1947 C CA . ASP A 1 257 ? 0.101 11.400 25.919 1.00 61.16 257 ASP A CA 1
ATOM 1948 C C . ASP A 1 257 ? -0.388 10.339 24.924 1.00 61.16 257 ASP A C 1
ATOM 1950 O O . ASP A 1 257 ? -1.469 9.793 25.113 1.00 61.16 257 ASP A O 1
ATOM 1954 N N . GLY A 1 258 ? 0.413 9.953 23.931 1.00 60.06 258 GLY A N 1
ATOM 1955 C CA . GLY A 1 258 ? 0.110 8.898 22.965 1.00 60.06 258 GLY A CA 1
ATOM 1956 C C . GLY A 1 258 ? 0.078 7.516 23.607 1.00 60.06 258 GLY A C 1
ATOM 1957 O O . GLY A 1 258 ? -0.867 6.762 23.375 1.00 60.06 258 GLY A O 1
ATOM 1958 N N . ALA A 1 259 ? 1.029 7.209 24.497 1.00 66.62 259 ALA A N 1
ATOM 1959 C CA . ALA A 1 259 ? 0.988 5.973 25.283 1.00 66.62 259 ALA A CA 1
ATOM 1960 C C . ALA A 1 259 ? -0.259 5.899 26.190 1.00 66.62 259 ALA A C 1
ATOM 1962 O O . ALA A 1 259 ? -0.875 4.840 26.309 1.00 66.62 259 ALA A O 1
ATOM 1963 N N . THR A 1 260 ? -0.669 7.026 26.787 1.00 69.12 260 THR A N 1
ATOM 1964 C CA . THR A 1 260 ? -1.900 7.115 27.596 1.00 69.12 260 THR A CA 1
ATOM 1965 C C . THR A 1 260 ? -3.147 6.964 26.728 1.00 69.12 260 THR A C 1
ATOM 1967 O O . THR A 1 260 ? -4.056 6.216 27.076 1.00 69.12 260 THR A O 1
ATOM 1970 N N . ARG A 1 261 ? -3.179 7.619 25.566 1.00 73.81 261 ARG A N 1
ATOM 1971 C CA . ARG A 1 261 ? -4.317 7.587 24.646 1.00 73.81 261 ARG A CA 1
ATOM 1972 C C . ARG A 1 261 ? -4.556 6.179 24.105 1.00 73.81 261 ARG A C 1
ATOM 1974 O O . ARG A 1 261 ? -5.697 5.748 24.019 1.00 73.81 261 ARG A O 1
ATOM 1981 N N . MET A 1 262 ? -3.489 5.438 23.810 1.00 76.38 262 MET A N 1
ATOM 1982 C CA . MET A 1 262 ? -3.559 4.072 23.281 1.00 76.38 262 MET A CA 1
ATOM 1983 C C . MET A 1 262 ? -4.194 3.049 24.230 1.00 76.38 262 MET A C 1
ATOM 1985 O O . MET A 1 262 ? -4.704 2.033 23.760 1.00 76.38 262 MET A O 1
ATOM 1989 N N . VAL A 1 263 ? -4.162 3.294 25.543 1.00 77.69 263 VAL A N 1
ATOM 1990 C CA . VAL A 1 263 ? -4.778 2.404 26.541 1.00 77.69 263 VAL A CA 1
ATOM 1991 C C . VAL A 1 263 ? -6.221 2.788 26.871 1.00 77.69 263 VAL A C 1
ATOM 1993 O O . VAL A 1 263 ? -6.874 2.107 27.663 1.00 77.69 263 VAL A O 1
ATOM 1996 N N . GLU A 1 264 ? -6.743 3.864 26.278 1.00 82.50 264 GLU A N 1
ATOM 1997 C CA . GLU A 1 264 ? -8.121 4.274 26.510 1.00 82.50 264 GLU A CA 1
ATOM 1998 C C . GLU A 1 264 ? -9.125 3.310 25.853 1.00 82.50 264 GLU A C 1
ATOM 2000 O O . GLU A 1 264 ? -8.920 2.888 24.711 1.00 82.50 264 GLU A O 1
ATOM 2005 N N . PRO A 1 265 ? -10.268 3.016 26.508 1.00 80.62 265 PRO A N 1
ATOM 2006 C CA . PRO A 1 265 ? -11.231 2.021 26.025 1.00 80.62 265 PRO A CA 1
ATOM 2007 C C . PRO A 1 265 ? -11.757 2.261 24.604 1.00 80.62 265 PRO A C 1
ATOM 2009 O O . PRO A 1 265 ? -12.083 1.310 23.901 1.00 80.62 265 PRO A O 1
ATOM 2012 N N . ASN A 1 266 ? -11.842 3.524 24.177 1.00 90.12 266 ASN A N 1
ATOM 2013 C CA . ASN A 1 266 ? -12.404 3.901 22.879 1.00 90.12 266 ASN A CA 1
ATOM 2014 C C . ASN A 1 266 ? -11.347 4.141 21.798 1.00 90.12 266 ASN A C 1
ATOM 2016 O O . ASN A 1 266 ? -11.718 4.357 20.647 1.00 90.12 266 ASN A O 1
ATOM 2020 N N . PHE A 1 267 ? -10.052 4.089 22.127 1.00 91.38 267 PHE A N 1
ATOM 2021 C CA . PHE A 1 267 ? -8.993 4.458 21.188 1.00 91.38 267 PHE A CA 1
ATOM 2022 C C . PHE A 1 267 ? -9.057 3.650 19.893 1.00 91.38 267 PHE A C 1
ATOM 2024 O O . PHE A 1 267 ? -9.076 4.223 18.806 1.00 91.38 267 PHE A O 1
ATOM 2031 N N . ALA A 1 268 ? -9.163 2.323 20.003 1.00 93.56 268 ALA A N 1
ATOM 2032 C CA . ALA A 1 268 ? -9.213 1.447 18.838 1.00 93.56 268 ALA A CA 1
ATOM 2033 C C . ALA A 1 268 ? -10.390 1.780 17.908 1.00 93.56 268 ALA A C 1
ATOM 2035 O O . ALA A 1 268 ? -10.225 1.874 16.689 1.00 93.56 268 ALA A O 1
ATOM 2036 N N . ARG A 1 269 ? -11.561 2.027 18.503 1.00 96.06 269 ARG A N 1
ATOM 2037 C CA . ARG A 1 269 ? -12.782 2.411 17.797 1.00 96.06 269 ARG A CA 1
ATOM 2038 C C . ARG A 1 269 ? -12.663 3.787 17.149 1.00 96.06 269 ARG A C 1
ATOM 2040 O O . ARG A 1 269 ? -13.094 3.964 16.013 1.00 96.06 269 ARG A O 1
ATOM 2047 N N . ASP A 1 270 ? -12.072 4.759 17.836 1.00 96.50 270 ASP A N 1
ATOM 2048 C CA . ASP A 1 270 ? -11.881 6.100 17.287 1.00 96.50 270 ASP A CA 1
ATOM 2049 C C . ASP A 1 270 ? -10.924 6.089 16.093 1.00 96.50 270 ASP A C 1
ATOM 2051 O O . ASP A 1 270 ? -11.231 6.670 15.052 1.00 96.50 270 ASP A O 1
ATOM 2055 N N . VAL A 1 271 ? -9.811 5.360 16.187 1.00 96.50 271 VAL A N 1
ATOM 2056 C CA . VAL A 1 271 ? -8.908 5.172 15.046 1.00 96.50 271 VAL A CA 1
ATOM 2057 C C . VAL A 1 271 ? -9.644 4.497 13.885 1.00 96.50 271 VAL A C 1
ATOM 2059 O O . VAL A 1 271 ? -9.587 4.979 12.756 1.00 96.50 271 VAL A O 1
ATOM 2062 N N . ALA A 1 272 ? -10.375 3.412 14.146 1.00 98.19 272 ALA A N 1
ATOM 2063 C CA . ALA A 1 272 ? -11.119 2.689 13.120 1.00 98.19 272 ALA A CA 1
ATOM 2064 C C . ALA A 1 272 ? -12.146 3.568 12.390 1.00 98.19 272 ALA A C 1
ATOM 2066 O O . ALA A 1 272 ? -12.230 3.527 11.162 1.00 98.19 272 ALA A O 1
ATOM 2067 N N . LEU A 1 273 ? -12.897 4.392 13.124 1.00 98.31 273 LEU A N 1
ATOM 2068 C CA . LEU A 1 273 ? -13.878 5.303 12.537 1.00 98.31 273 LEU A CA 1
ATOM 2069 C C . LEU A 1 273 ? -13.210 6.406 11.708 1.00 98.31 273 LEU A C 1
ATOM 2071 O O . LEU A 1 273 ? -13.674 6.676 10.604 1.00 98.31 273 LEU A O 1
ATOM 2075 N N . ALA A 1 274 ? -12.094 6.979 12.172 1.00 98.19 274 ALA A N 1
ATOM 2076 C CA . ALA A 1 274 ? -11.318 7.939 11.380 1.00 98.19 274 ALA A CA 1
ATOM 2077 C C . ALA A 1 274 ? -10.842 7.330 10.050 1.00 98.19 274 ALA A C 1
ATOM 2079 O O . ALA A 1 274 ? -10.990 7.936 8.989 1.00 98.19 274 ALA A O 1
ATOM 2080 N N . ILE A 1 275 ? -10.323 6.100 10.089 1.00 98.38 275 ILE A N 1
ATOM 2081 C CA . ILE A 1 275 ? -9.886 5.389 8.884 1.00 98.38 275 ILE A CA 1
ATOM 2082 C C . ILE A 1 275 ? -11.071 5.122 7.950 1.00 98.38 275 ILE A C 1
ATOM 2084 O O . ILE A 1 275 ? -10.966 5.370 6.751 1.00 98.38 275 ILE A O 1
ATOM 2088 N N . ALA A 1 276 ? -12.197 4.628 8.470 1.00 98.19 276 ALA A N 1
ATOM 2089 C CA . ALA A 1 276 ? -13.380 4.330 7.666 1.00 98.19 276 ALA A CA 1
ATOM 2090 C C . ALA A 1 276 ? -13.953 5.589 6.989 1.00 98.19 276 ALA A C 1
ATOM 2092 O O . ALA A 1 276 ? -14.301 5.549 5.807 1.00 98.19 276 ALA A O 1
ATOM 2093 N N . GLU A 1 277 ? -13.995 6.716 7.706 1.00 97.50 277 GLU A N 1
ATOM 2094 C CA . GLU A 1 277 ? -14.390 8.024 7.171 1.00 97.50 277 GLU A CA 1
ATOM 2095 C C . GLU A 1 277 ? -13.427 8.479 6.056 1.00 97.50 277 GLU A C 1
ATOM 2097 O O . GLU A 1 277 ? -13.877 8.877 4.978 1.00 97.50 277 GLU A O 1
ATOM 2102 N N . GLY A 1 278 ? -12.115 8.309 6.245 1.00 97.06 278 GLY A N 1
ATOM 2103 C CA . GLY A 1 278 ? -11.114 8.618 5.224 1.00 97.06 278 GLY A CA 1
ATOM 2104 C C . GLY A 1 278 ? -11.172 7.708 3.990 1.00 97.06 278 GLY A C 1
ATOM 2105 O O . GLY A 1 278 ? -11.039 8.180 2.861 1.00 97.06 278 GLY A O 1
ATOM 2106 N N . VAL A 1 279 ? -11.449 6.412 4.160 1.00 96.31 279 VAL A N 1
ATOM 2107 C CA . VAL A 1 279 ? -11.684 5.476 3.042 1.00 96.31 279 VAL A CA 1
ATOM 2108 C C . VAL A 1 279 ?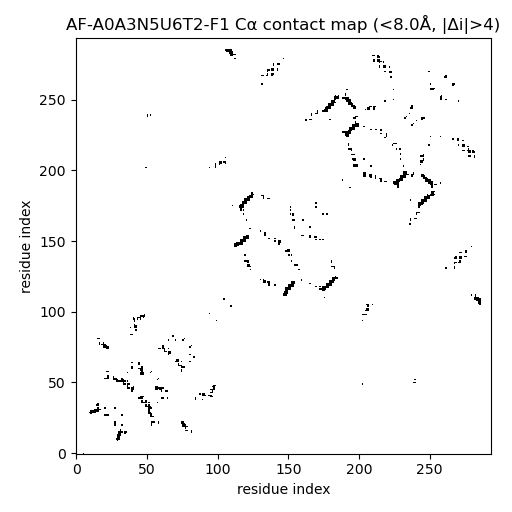 -12.956 5.853 2.275 1.00 96.31 279 VAL A C 1
ATOM 2110 O O . VAL A 1 279 ? -12.971 5.821 1.042 1.00 96.31 279 VAL A O 1
ATOM 2113 N N . LEU A 1 280 ? -14.015 6.268 2.975 1.00 94.94 280 LEU A N 1
ATOM 2114 C CA . LEU A 1 280 ? -15.228 6.782 2.343 1.00 94.94 280 LEU A CA 1
ATOM 2115 C C . LEU A 1 280 ? -14.951 8.077 1.567 1.00 94.94 280 LEU A C 1
ATOM 2117 O O . LEU A 1 280 ? -15.452 8.232 0.453 1.00 94.94 280 LEU A O 1
ATOM 2121 N N . ALA A 1 281 ? -14.138 8.989 2.100 1.00 93.56 281 ALA A N 1
ATOM 2122 C CA . ALA A 1 281 ? -13.714 10.188 1.382 1.00 93.56 281 ALA A CA 1
ATOM 2123 C C . ALA A 1 281 ? -12.896 9.831 0.128 1.00 93.56 281 ALA A C 1
ATOM 2125 O O . ALA A 1 281 ? -13.202 10.314 -0.964 1.00 93.56 281 ALA A O 1
ATOM 2126 N N . PHE A 1 282 ? -11.944 8.902 0.250 1.00 92.44 282 PHE A N 1
ATOM 2127 C CA . PHE A 1 282 ? -11.157 8.382 -0.868 1.00 92.44 282 PHE A CA 1
ATOM 2128 C C . PHE A 1 282 ? -12.031 7.753 -1.962 1.00 92.44 282 PHE A C 1
ATOM 2130 O O . PHE A 1 282 ? -11.709 7.869 -3.145 1.00 92.44 282 PHE A O 1
ATOM 2137 N N . SER A 1 283 ? -13.152 7.130 -1.588 1.00 89.94 283 SER A N 1
ATOM 2138 C CA . SER A 1 283 ? -14.082 6.491 -2.525 1.00 89.94 283 SER A CA 1
ATOM 2139 C C . SER A 1 283 ? -14.778 7.469 -3.479 1.00 89.94 283 SER A C 1
ATOM 2141 O O . SER A 1 283 ? -15.234 7.070 -4.546 1.00 89.94 283 SER A O 1
ATOM 2143 N N . ARG A 1 284 ? -14.826 8.760 -3.140 1.00 88.44 284 ARG A N 1
ATOM 2144 C CA . ARG A 1 284 ? -15.468 9.796 -3.960 1.00 88.44 284 ARG A CA 1
ATOM 2145 C C . AR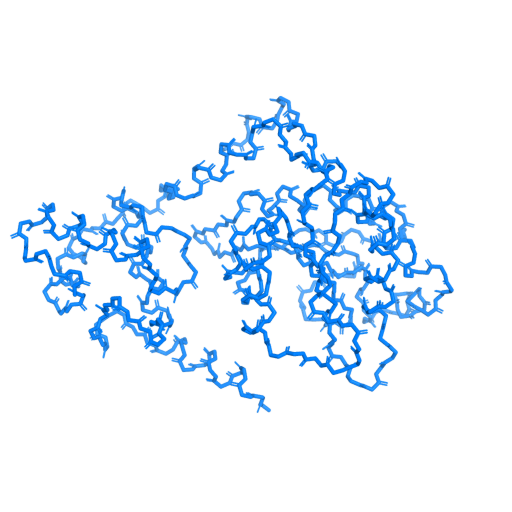G A 1 284 ? -14.514 10.302 -5.051 1.00 88.44 284 ARG A C 1
ATOM 2147 O O . ARG A 1 284 ? -13.307 10.119 -4.934 1.00 88.44 284 ARG A O 1
ATOM 2154 N N . PRO A 1 285 ? -14.998 10.940 -6.127 1.00 78.88 285 PRO A N 1
ATOM 2155 C CA . PRO A 1 285 ? -14.124 11.604 -7.095 1.00 78.88 285 PRO A CA 1
ATOM 2156 C C . PRO A 1 285 ? -13.249 12.671 -6.420 1.00 78.88 285 PRO A C 1
ATOM 2158 O O . PRO A 1 285 ? -13.684 13.317 -5.465 1.00 78.88 285 PRO A O 1
ATOM 2161 N N . ALA A 1 286 ? -12.029 12.875 -6.923 1.00 67.81 286 ALA A N 1
ATOM 2162 C CA . ALA A 1 286 ? -11.181 13.960 -6.434 1.00 67.81 286 ALA A CA 1
ATOM 2163 C C . ALA A 1 286 ? -11.838 15.331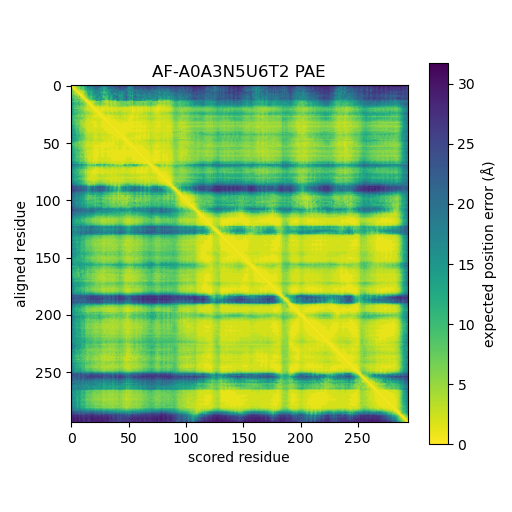 -6.729 1.00 67.81 286 ALA A C 1
ATOM 2165 O O . ALA A 1 286 ? -12.412 15.501 -7.810 1.00 67.81 286 ALA A O 1
ATOM 2166 N N . PRO A 1 287 ? -11.754 16.317 -5.81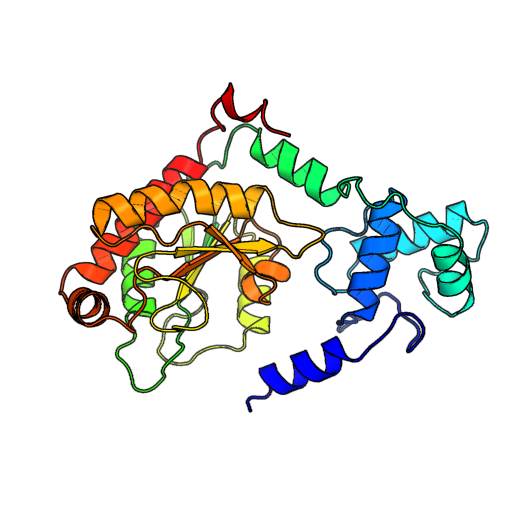5 1.00 63.84 287 PRO A N 1
ATOM 2167 C CA . PRO A 1 287 ? -12.217 17.677 -6.082 1.00 63.84 287 PRO A CA 1
ATOM 2168 C C . PRO A 1 287 ? -11.506 18.268 -7.309 1.00 63.84 287 PRO A C 1
ATOM 2170 O O . PRO A 1 287 ? -10.304 18.063 -7.490 1.00 63.84 287 PRO A O 1
ATOM 2173 N N . ALA A 1 288 ? -12.226 19.039 -8.130 1.00 54.31 288 ALA A N 1
ATOM 2174 C CA . ALA A 1 288 ? -11.713 19.602 -9.386 1.00 54.31 288 ALA A CA 1
ATOM 2175 C C . ALA A 1 288 ? -10.476 20.521 -9.219 1.00 54.31 288 ALA A C 1
ATOM 2177 O O . ALA A 1 288 ? -9.728 20.726 -10.177 1.00 54.31 288 ALA A O 1
ATOM 2178 N N . ASP A 1 289 ? -10.222 21.032 -8.010 1.00 48.94 289 ASP A N 1
ATOM 2179 C CA . ASP A 1 289 ? -9.184 22.035 -7.732 1.00 48.94 289 ASP A CA 1
ATOM 2180 C C . ASP A 1 289 ? -7.771 21.463 -7.503 1.00 48.94 289 ASP A C 1
ATOM 2182 O O . ASP A 1 289 ? -6.789 22.201 -7.575 1.00 48.94 289 ASP A O 1
ATOM 2186 N N . LEU A 1 290 ? -7.618 20.143 -7.340 1.00 44.88 290 LEU A N 1
ATOM 2187 C CA . LEU A 1 290 ? -6.303 19.474 -7.261 1.00 44.88 290 LEU A CA 1
ATOM 2188 C C . LEU A 1 290 ? -5.611 19.314 -8.632 1.00 44.88 290 LEU A C 1
ATOM 2190 O O . LEU A 1 290 ? -4.509 18.775 -8.727 1.00 44.88 290 LEU A O 1
ATOM 2194 N N . ALA A 1 291 ? -6.226 19.804 -9.713 1.00 36.28 291 ALA A N 1
ATOM 2195 C CA . ALA A 1 291 ? -5.682 19.735 -11.068 1.00 36.28 291 ALA A CA 1
ATOM 2196 C C . ALA A 1 291 ? -4.591 20.783 -11.383 1.00 36.28 291 ALA A C 1
ATOM 2198 O O . ALA A 1 291 ? -4.074 20.770 -12.498 1.00 36.28 291 ALA A O 1
ATOM 2199 N N . ARG A 1 292 ? -4.245 21.694 -10.455 1.00 31.25 292 ARG A N 1
ATOM 2200 C CA . ARG A 1 292 ? -3.390 22.867 -10.757 1.00 31.25 292 ARG A CA 1
ATOM 2201 C C . ARG A 1 292 ? -2.050 22.969 -10.025 1.00 31.25 292 ARG A C 1
ATOM 2203 O O . ARG A 1 292 ? -1.352 23.949 -10.253 1.00 31.25 292 ARG A O 1
ATOM 2210 N N . SER A 1 293 ? -1.668 22.002 -9.194 1.00 31.08 293 SER A N 1
ATOM 2211 C CA . SER A 1 293 ? -0.337 22.009 -8.567 1.00 31.08 293 SER A CA 1
ATOM 2212 C C . SER A 1 293 ? 0.485 20.826 -9.071 1.00 31.08 293 SER A C 1
ATOM 2214 O O . SER A 1 293 ? 0.455 19.736 -8.502 1.00 31.08 293 SER A O 1
ATOM 2216 N N . THR A 1 294 ? 1.154 21.047 -10.200 1.00 36.06 294 THR A N 1
ATOM 2217 C CA . THR A 1 294 ? 2.298 20.266 -10.691 1.00 36.06 294 THR A CA 1
ATOM 2218 C C . THR A 1 294 ? 3.489 21.192 -10.764 1.00 36.06 294 THR A C 1
ATOM 2220 O O . THR A 1 294 ? 3.293 22.284 -11.348 1.00 36.06 294 THR A O 1
#

pLDDT: mean 84.17, std 15.18, range [31.08, 98.5]

Nearest PDB structures (foldseek):
  4rn7-assembly1_A  TM=8.738E-01  e=8.242E-13  Clostridioides difficile 630
  5emi-assembly1_A  TM=8.711E-01  e=8.476E-12  Nostoc punctiforme PCC 73102
  1jwq-assembly1_A  TM=8.531E-01  e=5.081E-12  Paenibacillus polymyxa
  7tj4-assembly2_D  TM=8.206E-01  e=2.496E-11  Staphylococcus aureus
  5j72-assembly1_A  TM=8.058E-01  e=1.454E-10  Clostridioides difficile 630